Protein AF-A0A7J6AGC1-F1 (afdb_monomer_lite)

Organism: Ameiurus melas (NCBI:txid219545)

Radius of gyration: 24.46 Å; chains: 1; bounding box: 54×28×75 Å

Foldseek 3Di:
DDDPVLVVCLVPPQQPQLVVVCVVPFDLADPVLCVLCVVVVVCVVVCNPDDPVVVVVVVVLVVLLLCLLPVLLCVLCVPPPQDPLLSVVLSSLLVSLLSLVLSVLVRNDDDPVSVCSSVVSNVVSVVVLVCCLPPCCPPDPPDRSHCSVVVLVVDPVSVVSSVVSSCVSCVVVNVVVVCCCPPPNDPSNVNSVLRPDDPVSNVVVSVVVVVVVVVCVVPVVVVVVVVVVVVVVVVVVVD

Sequence (239 aa):
MIDYWFMIFFNLLFTSTPPIMFGIMDREVSAHMLLHLPELYKRGQHTGGYCRTTFWIAILDAFYQSLVCFFVPYWTYKGSDVGIFSLGTPMNTVSLFTIILHLAIEIKSWTVVHWVIMVGSISMFFVVTLAFSALCISCNPPSDPYWIMQQQMKDPVFYLVCILTTVVALLPRFTLHALRGTLVPCDHLKARQIDQLPPERREMWLREWRSLKDLCSSYPSLSSSTRKRSTAAAVHNAA

InterPro domains:
  IPR023298 P-type ATPase, transmembrane domain superfamily [SSF81665] (3-174)
  IPR032630 P-type ATPase, C-terminal [PF16212] (1-185)

pLDDT: mean 79.68, std 14.2, range [34.97, 94.31]

Structure (mmCIF, N/CA/C/O backbone):
data_AF-A0A7J6AGC1-F1
#
_entry.id   AF-A0A7J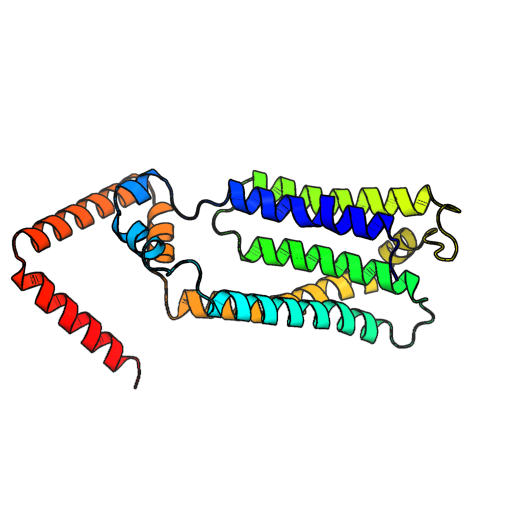6AGC1-F1
#
loop_
_atom_site.group_PDB
_atom_site.id
_atom_site.type_symbol
_atom_site.label_atom_id
_atom_site.label_alt_id
_atom_site.label_comp_id
_atom_site.label_asym_id
_atom_site.label_entity_id
_atom_site.label_seq_id
_atom_site.pdbx_PDB_ins_code
_atom_site.Cartn_x
_atom_site.Cartn_y
_atom_site.Cartn_z
_atom_site.occupancy
_atom_site.B_iso_or_equiv
_atom_site.auth_seq_id
_atom_site.auth_comp_id
_atom_site.auth_asym_id
_atom_site.auth_atom_id
_atom_site.pdbx_PDB_model_num
ATOM 1 N N . MET A 1 1 ? 15.953 8.519 -13.965 1.00 63.12 1 MET A N 1
ATOM 2 C CA . MET A 1 1 ? 15.404 7.163 -14.200 1.00 63.12 1 MET A CA 1
ATOM 3 C C . MET A 1 1 ? 13.985 7.206 -14.740 1.00 63.12 1 MET A C 1
ATOM 5 O O . MET A 1 1 ? 13.658 6.356 -15.550 1.00 63.12 1 MET A O 1
ATOM 9 N N . ILE A 1 2 ? 13.144 8.141 -14.284 1.00 67.56 2 ILE A N 1
ATOM 10 C CA . ILE A 1 2 ? 11.706 8.170 -14.577 1.00 67.56 2 ILE A CA 1
ATOM 11 C C . ILE A 1 2 ? 11.343 9.562 -15.098 1.00 67.56 2 ILE A C 1
ATOM 13 O O . ILE A 1 2 ? 11.918 10.548 -14.637 1.00 67.56 2 ILE A O 1
ATOM 17 N N . ASP A 1 3 ? 10.418 9.620 -16.052 1.00 75.44 3 ASP A N 1
ATOM 18 C CA . ASP A 1 3 ? 9.900 10.857 -16.639 1.00 75.44 3 ASP A CA 1
ATOM 19 C C . ASP A 1 3 ? 9.120 11.703 -15.610 1.00 75.44 3 ASP A C 1
ATOM 21 O O . ASP A 1 3 ? 8.428 11.163 -14.743 1.00 75.44 3 ASP A O 1
ATOM 25 N N . TYR A 1 4 ? 9.213 13.032 -15.695 1.00 78.81 4 TYR A N 1
ATOM 26 C CA . TYR A 1 4 ? 8.563 13.930 -14.737 1.00 78.81 4 TYR A CA 1
ATOM 27 C C . TYR A 1 4 ? 7.031 13.884 -14.830 1.00 78.81 4 TYR A C 1
ATOM 29 O O . TYR A 1 4 ? 6.370 13.896 -13.792 1.00 78.81 4 TYR A O 1
ATOM 37 N N . TRP A 1 5 ? 6.451 13.748 -16.030 1.00 80.12 5 TRP A N 1
ATOM 38 C CA . TRP A 1 5 ? 5.005 13.553 -16.185 1.00 80.12 5 TRP A CA 1
ATOM 39 C C . TRP A 1 5 ? 4.567 12.258 -15.522 1.00 80.12 5 TRP A C 1
ATOM 41 O O . TRP A 1 5 ? 3.565 12.221 -14.807 1.00 80.12 5 TRP A O 1
ATOM 51 N N . PHE A 1 6 ? 5.359 11.202 -15.704 1.00 79.00 6 PHE A N 1
ATOM 52 C CA . PHE A 1 6 ? 5.086 9.920 -15.079 1.00 79.00 6 PHE A CA 1
ATOM 53 C C . PHE A 1 6 ? 5.139 10.008 -13.555 1.00 79.00 6 PHE A C 1
ATOM 55 O O . PHE A 1 6 ? 4.266 9.466 -12.884 1.00 79.00 6 PHE A O 1
ATOM 62 N N . MET A 1 7 ? 6.102 10.746 -12.996 1.00 84.62 7 MET A N 1
ATOM 63 C CA . MET A 1 7 ? 6.188 10.971 -11.553 1.00 84.62 7 MET A CA 1
ATOM 64 C C . MET A 1 7 ? 4.966 11.736 -11.011 1.00 84.62 7 MET A C 1
ATOM 66 O O . MET A 1 7 ? 4.459 11.416 -9.933 1.00 84.62 7 MET A O 1
ATOM 70 N N . ILE A 1 8 ? 4.465 12.722 -11.759 1.00 87.31 8 ILE A N 1
ATOM 71 C CA . ILE A 1 8 ? 3.254 13.474 -11.406 1.00 87.31 8 ILE A CA 1
ATOM 72 C C . ILE A 1 8 ? 2.041 12.534 -11.377 1.00 87.31 8 ILE A C 1
ATOM 74 O O . ILE A 1 8 ? 1.353 12.461 -10.358 1.00 87.31 8 ILE A O 1
ATOM 78 N N . PHE A 1 9 ? 1.810 11.756 -12.441 1.00 86.00 9 PHE A N 1
ATOM 79 C CA . PHE A 1 9 ? 0.703 10.792 -12.491 1.00 86.00 9 PHE A CA 1
ATOM 80 C C . PHE A 1 9 ? 0.821 9.695 -11.428 1.00 86.00 9 PHE A C 1
ATOM 82 O O . PHE A 1 9 ? -0.184 9.306 -10.831 1.00 86.00 9 PHE A O 1
ATOM 89 N N . PHE A 1 10 ? 2.043 9.245 -11.143 1.00 86.56 10 PHE A N 1
ATOM 90 C CA . PHE A 1 10 ? 2.318 8.239 -10.124 1.00 86.56 10 PHE A CA 1
ATOM 91 C C . PHE A 1 10 ? 1.864 8.682 -8.735 1.00 86.56 10 PHE A C 1
ATOM 93 O O . PHE A 1 10 ? 1.169 7.936 -8.043 1.00 86.56 10 PHE A O 1
ATOM 100 N N . ASN A 1 11 ? 2.200 9.910 -8.345 1.00 90.06 11 ASN A N 1
ATOM 101 C CA . ASN A 1 11 ? 1.815 10.443 -7.042 1.00 90.06 11 ASN A CA 1
ATOM 102 C C . ASN A 1 11 ? 0.335 10.841 -6.990 1.00 90.06 11 ASN A C 1
ATOM 104 O O . ASN A 1 11 ? -0.343 10.547 -6.012 1.00 90.06 11 ASN A O 1
ATOM 108 N N . LEU A 1 12 ? -0.187 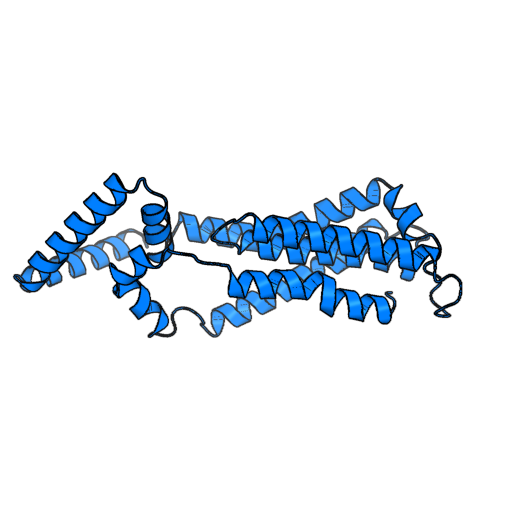11.486 -8.037 1.00 87.19 12 LEU A N 1
ATOM 109 C CA . LEU A 1 12 ? -1.547 12.030 -8.016 1.00 87.19 12 LEU A CA 1
ATOM 110 C C . LEU A 1 12 ? -2.623 10.986 -8.283 1.00 87.19 12 LEU A C 1
ATOM 112 O O . LEU A 1 12 ? -3.610 10.951 -7.561 1.00 87.19 12 LEU A O 1
ATOM 116 N N . LEU A 1 13 ? -2.473 10.147 -9.304 1.00 84.12 13 LEU A N 1
ATOM 117 C CA . LEU A 1 13 ? -3.553 9.257 -9.733 1.00 84.12 13 LEU A CA 1
ATOM 118 C C . LEU A 1 13 ? -3.388 7.858 -9.148 1.00 84.12 13 LEU A C 1
ATOM 120 O O . LEU A 1 13 ? -4.314 7.330 -8.530 1.00 84.12 13 LEU A O 1
ATOM 124 N N . PHE A 1 14 ? -2.204 7.266 -9.312 1.00 85.88 14 PHE A N 1
ATOM 125 C CA . PHE A 1 14 ? -2.017 5.844 -9.018 1.00 85.88 14 PHE A CA 1
ATOM 126 C C . PHE A 1 14 ? -1.897 5.586 -7.513 1.00 85.88 14 PHE A C 1
ATOM 128 O O . PHE A 1 14 ? -2.537 4.675 -6.987 1.00 85.88 14 PHE A O 1
ATOM 135 N N . THR A 1 15 ? -1.136 6.409 -6.790 1.00 88.44 15 THR A N 1
ATOM 136 C CA . THR A 1 15 ? -0.858 6.154 -5.367 1.00 88.44 15 THR A CA 1
ATOM 137 C C . THR A 1 15 ? -1.730 6.937 -4.389 1.00 88.44 15 THR A C 1
ATOM 139 O O . THR A 1 15 ? -1.924 6.442 -3.285 1.00 88.44 15 THR A O 1
ATOM 142 N N . SER A 1 16 ? -2.307 8.095 -4.748 1.00 90.88 16 SER A N 1
ATOM 143 C CA . SER A 1 16 ? -3.141 8.873 -3.805 1.00 90.88 16 SER A CA 1
ATOM 144 C C . SER A 1 16 ? -4.594 8.391 -3.702 1.00 90.88 16 SER A C 1
ATOM 146 O O . SER A 1 16 ? -5.188 8.439 -2.622 1.00 90.88 16 SER A O 1
ATOM 148 N N . THR A 1 17 ? -5.163 7.882 -4.801 1.00 89.25 17 THR A N 1
ATOM 149 C CA . THR A 1 17 ? -6.572 7.459 -4.849 1.00 89.25 17 THR A CA 1
ATOM 150 C C . THR A 1 17 ? -6.884 6.349 -3.834 1.00 89.25 17 THR A C 1
ATOM 152 O O . THR A 1 17 ? -7.873 6.484 -3.105 1.00 89.25 17 THR A O 1
ATOM 155 N N . PRO A 1 18 ? -6.069 5.275 -3.711 1.00 89.00 18 PRO A N 1
ATOM 156 C CA . PRO A 1 18 ? -6.360 4.205 -2.759 1.00 89.00 18 PRO A CA 1
ATOM 157 C C . PRO A 1 18 ? -6.330 4.660 -1.282 1.00 89.00 18 PRO A C 1
ATOM 159 O O . PRO A 1 18 ? -7.309 4.387 -0.586 1.00 89.00 18 PRO A O 1
ATOM 162 N N . PRO A 1 19 ? -5.314 5.401 -0.786 1.00 90.62 19 PRO A N 1
ATOM 163 C CA . PRO A 1 19 ? -5.303 5.930 0.580 1.00 90.62 19 PRO A CA 1
ATOM 164 C C . PRO A 1 19 ? -6.451 6.892 0.902 1.00 90.62 19 PRO A C 1
ATOM 166 O O . PRO A 1 19 ? -6.996 6.830 2.002 1.00 90.62 19 PRO A O 1
ATOM 169 N N . ILE A 1 20 ? -6.843 7.764 -0.037 1.00 91.38 20 ILE A N 1
ATOM 170 C CA . ILE A 1 20 ? -7.968 8.693 0.173 1.00 91.38 20 ILE A CA 1
ATOM 171 C C . ILE A 1 20 ? -9.255 7.905 0.404 1.00 91.38 20 ILE A C 1
ATOM 173 O O . ILE A 1 20 ? -9.982 8.143 1.368 1.00 91.38 20 ILE A O 1
ATOM 177 N N . MET A 1 21 ? -9.525 6.933 -0.465 1.00 89.50 21 MET A N 1
ATOM 178 C CA . MET A 1 21 ? -10.734 6.127 -0.362 1.00 89.50 21 MET A CA 1
ATOM 179 C C . MET A 1 21 ? -10.721 5.204 0.850 1.00 89.50 21 MET A C 1
ATOM 181 O O . MET A 1 21 ? -11.756 5.046 1.495 1.00 89.50 21 MET A O 1
ATOM 185 N N . PHE A 1 22 ? -9.556 4.660 1.199 1.00 89.69 22 PHE A N 1
ATOM 186 C CA . PHE A 1 22 ? -9.351 3.945 2.453 1.00 89.69 22 PHE A CA 1
ATOM 187 C C . PHE A 1 22 ? -9.716 4.823 3.658 1.00 89.69 22 PHE A C 1
ATOM 189 O O . PHE A 1 22 ? -10.512 4.411 4.493 1.00 89.69 22 PHE A O 1
ATOM 196 N N . GLY A 1 23 ? -9.244 6.072 3.703 1.00 88.19 23 GLY A N 1
ATOM 197 C CA . GLY A 1 23 ? -9.570 7.002 4.788 1.00 88.19 23 GLY A CA 1
ATOM 198 C C . GLY A 1 23 ? -11.062 7.344 4.908 1.00 88.19 23 GLY A C 1
ATOM 199 O O . GLY A 1 23 ? -11.533 7.635 6.004 1.00 88.19 23 GLY A O 1
ATOM 200 N N . ILE A 1 24 ? -11.818 7.300 3.806 1.00 89.62 24 ILE A N 1
ATOM 201 C CA . ILE A 1 24 ? -13.262 7.592 3.798 1.00 89.62 24 ILE A CA 1
ATOM 202 C C . ILE A 1 24 ? -14.094 6.350 4.151 1.00 89.62 24 ILE A C 1
ATOM 204 O O . ILE A 1 24 ? -15.127 6.456 4.818 1.00 89.62 24 ILE A O 1
ATOM 208 N N . MET A 1 25 ? -13.689 5.182 3.650 1.00 86.12 25 MET A N 1
ATOM 209 C CA . MET A 1 25 ? -14.523 3.979 3.632 1.00 86.12 25 MET A CA 1
ATOM 210 C C . MET A 1 25 ? -14.121 2.930 4.674 1.00 86.12 25 MET A C 1
ATOM 212 O O . MET A 1 25 ? -14.937 2.054 4.972 1.00 86.12 25 MET A O 1
ATOM 216 N N . ASP A 1 26 ? -12.914 2.990 5.240 1.00 85.44 26 ASP A N 1
ATOM 217 C CA . ASP A 1 26 ? -12.492 2.008 6.236 1.00 85.44 26 ASP A CA 1
ATOM 218 C C . ASP A 1 26 ? -13.249 2.217 7.551 1.00 85.44 26 ASP A C 1
ATOM 220 O O . ASP A 1 26 ? -13.184 3.257 8.210 1.00 85.44 26 ASP A O 1
ATOM 224 N N . ARG A 1 27 ? -14.032 1.202 7.916 1.00 81.50 27 ARG A N 1
ATOM 225 C CA . ARG A 1 27 ? -14.815 1.161 9.150 1.00 81.50 27 ARG A CA 1
ATOM 226 C C . ARG A 1 27 ? -14.460 -0.110 9.889 1.00 81.50 27 ARG A C 1
ATOM 228 O O . ARG A 1 27 ? -14.840 -1.201 9.473 1.00 81.50 27 ARG A O 1
ATOM 235 N N . GLU A 1 28 ? -13.748 0.038 10.998 1.00 76.31 28 GLU A N 1
ATOM 236 C CA . GLU A 1 28 ? -13.285 -1.105 11.792 1.00 76.31 28 GLU A CA 1
ATOM 237 C C . GLU A 1 28 ? -14.422 -1.815 12.533 1.00 76.31 28 GLU A C 1
ATOM 239 O O . GLU A 1 28 ? -14.361 -3.026 12.739 1.00 76.31 28 GLU A O 1
ATOM 244 N N . VAL A 1 29 ? -15.436 -1.049 12.950 1.00 80.94 29 VAL A N 1
ATOM 245 C CA . VAL A 1 29 ? -16.566 -1.487 13.777 1.00 80.94 29 VAL A CA 1
ATOM 246 C C . VAL A 1 29 ? -17.837 -0.775 13.306 1.00 80.94 29 VAL A C 1
ATOM 248 O O . VAL A 1 29 ? -17.809 0.418 12.991 1.00 80.94 29 VAL A O 1
ATOM 251 N N . SER A 1 30 ? -18.966 -1.486 13.261 1.00 83.62 30 SER A N 1
ATOM 252 C CA . SER A 1 30 ? -20.258 -0.906 12.897 1.00 83.62 30 SER A CA 1
ATOM 253 C C . SER A 1 30 ? -20.701 0.197 13.869 1.00 83.62 30 SER A C 1
ATOM 255 O O . SER A 1 30 ? -20.469 0.140 15.081 1.00 83.62 30 SER A O 1
ATOM 257 N N . ALA A 1 31 ? -21.417 1.199 13.347 1.00 84.94 31 ALA A N 1
ATOM 258 C CA . ALA A 1 31 ? -21.970 2.286 14.161 1.00 84.94 31 ALA A CA 1
ATOM 259 C C . ALA A 1 31 ? -22.885 1.762 15.286 1.00 84.94 31 ALA A C 1
ATOM 261 O O . ALA A 1 31 ? -22.869 2.284 16.398 1.00 84.94 31 ALA A O 1
ATOM 262 N N . HIS A 1 32 ? -23.626 0.682 15.018 1.00 84.38 32 HIS A N 1
ATOM 263 C CA . HIS A 1 32 ? -24.481 0.024 16.002 1.00 84.38 32 HIS A CA 1
ATOM 264 C C . HIS A 1 32 ? -23.691 -0.450 17.232 1.00 84.38 32 HIS A C 1
ATOM 266 O O . HIS A 1 32 ? -24.124 -0.247 18.367 1.00 84.38 32 HIS A O 1
ATOM 272 N N . MET A 1 33 ? -22.521 -1.055 17.022 1.00 82.38 33 MET A N 1
ATOM 273 C CA . MET A 1 33 ? -21.679 -1.525 18.117 1.00 82.38 33 MET A CA 1
ATOM 274 C C . MET A 1 33 ? -20.991 -0.377 18.858 1.00 82.38 33 MET A C 1
ATOM 276 O O . MET A 1 33 ? -20.942 -0.396 20.087 1.00 82.38 33 MET A O 1
ATOM 280 N N . LEU A 1 34 ? -20.519 0.646 18.142 1.00 84.69 34 LEU A N 1
ATOM 281 C CA . LEU A 1 34 ? -19.891 1.820 18.758 1.00 84.69 34 LEU A CA 1
ATOM 282 C C . LEU A 1 34 ? -20.842 2.563 19.711 1.00 84.69 34 LEU A C 1
ATOM 284 O O . LEU A 1 34 ? -20.405 3.031 20.760 1.00 84.69 34 LEU A O 1
ATOM 288 N N . LEU A 1 35 ? -22.141 2.613 19.395 1.00 86.50 35 LEU A N 1
ATOM 289 C CA . LEU A 1 35 ? -23.159 3.196 20.278 1.00 86.50 35 LEU A CA 1
ATOM 290 C C . LEU A 1 35 ? -23.380 2.378 21.561 1.00 86.50 35 LEU A C 1
ATOM 292 O O . LEU A 1 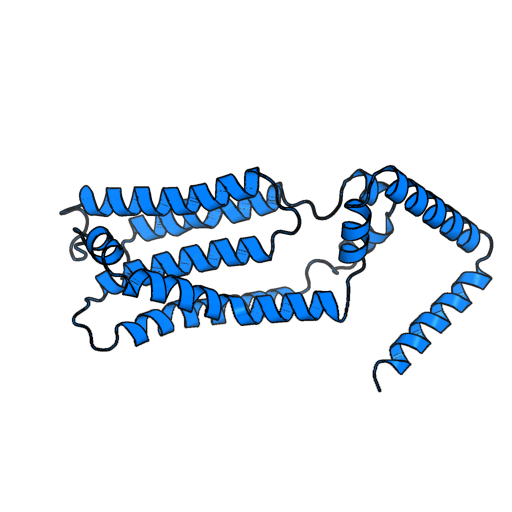35 ? -23.654 2.950 22.614 1.00 86.50 35 LEU A O 1
ATOM 296 N N . HIS A 1 36 ? -23.242 1.051 21.496 1.00 83.94 36 HIS A N 1
ATOM 297 C CA . HIS A 1 36 ? -23.425 0.174 22.656 1.00 83.94 36 HIS A CA 1
ATOM 298 C C . HIS A 1 36 ? -22.172 0.053 23.536 1.00 83.94 36 HIS A C 1
ATOM 300 O O . HIS A 1 36 ? -22.294 -0.213 24.734 1.00 83.94 36 HIS A O 1
ATOM 306 N N . LEU A 1 37 ? -20.974 0.261 22.977 1.00 83.56 37 LEU A N 1
ATOM 307 C CA . LEU A 1 37 ? -19.708 0.235 23.713 1.00 83.56 37 LEU A CA 1
ATOM 308 C C . LEU A 1 37 ? -18.994 1.595 23.678 1.00 83.56 37 LEU A C 1
ATOM 310 O O . LEU A 1 37 ? -17.964 1.738 23.013 1.00 83.56 37 LEU A O 1
ATOM 314 N N . PRO A 1 38 ? -19.447 2.580 24.478 1.00 83.31 38 PRO A N 1
ATOM 315 C CA . PRO A 1 38 ? -18.805 3.896 24.546 1.00 83.31 38 PRO A CA 1
ATOM 316 C C . PRO A 1 38 ? -17.362 3.840 25.082 1.00 83.31 38 PRO A C 1
ATOM 318 O O . PRO A 1 38 ? -16.597 4.791 24.941 1.00 83.31 38 PRO A O 1
ATOM 321 N N . GLU A 1 39 ? -16.953 2.726 25.692 1.00 80.25 39 GLU A N 1
ATOM 322 C CA . GLU A 1 39 ? -15.580 2.507 26.161 1.00 80.25 39 GLU A CA 1
ATOM 323 C C . GLU A 1 39 ? -14.567 2.444 25.014 1.00 80.25 39 GLU A C 1
ATOM 325 O O . GLU A 1 39 ? -13.441 2.913 25.187 1.00 80.25 39 GLU A O 1
ATOM 330 N N . LEU A 1 40 ? -14.972 1.983 23.823 1.00 81.00 40 LEU A N 1
ATOM 331 C CA . LEU A 1 40 ? -14.115 2.012 22.634 1.00 81.00 40 LEU A CA 1
ATOM 332 C C . LEU A 1 40 ? -13.731 3.448 22.247 1.00 81.00 40 LEU A C 1
ATOM 334 O O . LEU A 1 40 ? -12.627 3.674 21.754 1.00 81.00 40 LEU A O 1
ATOM 338 N N . TYR A 1 41 ? -14.605 4.421 22.523 1.00 80.81 41 TYR A N 1
ATOM 339 C CA . TYR A 1 41 ? -14.365 5.831 22.222 1.00 80.81 41 TYR A CA 1
ATOM 340 C C . TYR A 1 41 ? -13.333 6.474 23.161 1.00 80.81 41 TYR A C 1
ATOM 342 O O . TYR A 1 41 ? -12.545 7.321 22.735 1.00 80.81 41 TYR A O 1
ATOM 350 N N . LYS A 1 42 ? -13.255 6.027 24.426 1.00 78.81 42 LYS A N 1
ATOM 351 C CA . LYS A 1 42 ? -12.294 6.563 25.414 1.00 78.81 42 LYS A CA 1
ATOM 352 C C . LYS A 1 42 ? -10.841 6.417 24.956 1.00 78.81 42 LYS A C 1
ATOM 354 O O . LYS A 1 42 ? -10.013 7.277 25.245 1.00 78.81 42 LYS A O 1
ATOM 359 N N . ARG A 1 43 ? -10.526 5.362 24.198 1.00 72.62 43 ARG A N 1
ATOM 360 C CA . ARG A 1 43 ? -9.186 5.149 23.628 1.00 72.62 43 ARG A CA 1
ATOM 361 C C . ARG A 1 43 ? -8.801 6.228 22.608 1.00 72.62 43 ARG A C 1
ATOM 363 O O . ARG A 1 43 ? -7.630 6.595 22.538 1.00 72.62 43 ARG A O 1
ATOM 370 N N . GLY A 1 44 ? -9.772 6.750 21.857 1.00 74.62 44 GLY A N 1
ATOM 371 C CA . GLY A 1 44 ? -9.570 7.875 20.941 1.00 74.62 44 GLY A CA 1
ATOM 372 C C . GLY A 1 44 ? -9.336 9.197 21.677 1.00 74.62 44 GLY A C 1
ATOM 373 O O . GLY A 1 44 ? -8.476 9.973 21.274 1.00 74.62 44 GLY A O 1
ATOM 374 N N . GLN A 1 45 ? -10.036 9.419 22.796 1.00 76.94 45 GLN A N 1
ATOM 375 C CA . GLN A 1 45 ? -9.872 10.619 23.630 1.00 76.94 45 GLN A CA 1
ATOM 376 C C . GLN A 1 45 ? -8.499 10.683 24.320 1.00 76.94 45 GLN A C 1
ATOM 378 O O . GLN A 1 45 ? -7.900 11.750 24.413 1.00 76.94 45 GLN A O 1
ATOM 383 N N . HIS A 1 46 ? -7.980 9.544 24.783 1.00 67.50 46 HIS A N 1
ATOM 384 C CA . HIS A 1 46 ? -6.693 9.453 25.476 1.00 67.50 46 HIS A CA 1
ATOM 385 C C . HIS A 1 46 ? -5.537 9.093 24.528 1.00 67.50 46 HIS A C 1
ATOM 387 O O . HIS A 1 46 ? -4.894 8.070 24.731 1.00 67.50 46 HIS A O 1
ATOM 393 N N . THR A 1 47 ? -5.297 9.884 23.472 1.00 60.94 47 THR A N 1
ATOM 394 C CA . THR A 1 47 ? -4.118 9.819 22.559 1.00 60.94 47 THR A CA 1
ATOM 395 C C . THR A 1 47 ? -3.753 8.424 22.002 1.00 60.94 47 THR A C 1
ATOM 397 O O . THR A 1 47 ? -2.690 8.233 21.412 1.00 60.94 47 THR A O 1
ATOM 400 N N . GLY A 1 48 ? -4.624 7.425 22.161 1.00 59.56 48 GLY A N 1
ATOM 401 C CA . GLY A 1 48 ? -4.299 6.014 21.962 1.00 59.56 48 GLY A CA 1
ATOM 402 C C . GLY A 1 48 ? -4.365 5.572 20.505 1.00 59.56 48 GLY A C 1
ATOM 403 O O . GLY A 1 48 ? -3.972 4.447 20.199 1.00 59.56 48 GLY A O 1
ATOM 404 N N . GLY A 1 49 ? -4.874 6.436 19.621 1.00 60.69 49 GLY A N 1
ATOM 405 C CA . GLY A 1 49 ? -4.901 6.218 18.174 1.00 60.69 49 GLY A CA 1
ATOM 406 C C . GLY A 1 49 ? -3.609 6.649 17.476 1.00 60.69 49 GLY A C 1
ATOM 407 O O . GLY A 1 49 ? -3.108 5.925 16.621 1.00 60.69 49 GLY A O 1
ATOM 408 N N . TYR A 1 50 ? -3.027 7.787 17.869 1.00 67.81 50 TYR A N 1
ATOM 409 C CA . TYR A 1 50 ? -1.830 8.342 17.235 1.00 67.81 50 TYR A CA 1
ATOM 410 C C . TYR A 1 50 ? -0.796 8.751 18.283 1.00 67.81 50 TYR A C 1
ATOM 412 O O . TYR A 1 50 ? -0.878 9.809 18.905 1.00 67.81 50 TYR A O 1
ATOM 420 N N . CYS A 1 51 ? 0.201 7.891 18.473 1.00 79.44 51 CYS A N 1
ATOM 421 C CA . CYS A 1 51 ? 1.376 8.186 19.280 1.00 79.44 51 CYS A CA 1
ATOM 422 C C . CYS A 1 51 ? 2.532 8.621 18.372 1.00 79.44 51 CYS A C 1
ATOM 424 O O . CYS A 1 51 ? 2.703 8.089 17.274 1.00 79.44 51 CYS A O 1
ATOM 426 N N . ARG A 1 52 ? 3.393 9.528 18.860 1.00 82.31 52 ARG A N 1
ATOM 427 C CA . ARG A 1 52 ? 4.628 9.925 18.149 1.00 82.31 52 ARG A CA 1
ATOM 428 C C . ARG A 1 52 ? 5.507 8.718 17.799 1.00 82.31 52 ARG A C 1
ATOM 430 O O . ARG A 1 52 ? 6.170 8.716 16.772 1.00 82.31 52 ARG A O 1
ATOM 437 N N . THR A 1 53 ? 5.487 7.680 18.632 1.00 84.94 53 THR A N 1
ATOM 438 C CA . THR A 1 53 ? 6.191 6.415 18.390 1.00 84.94 53 THR A CA 1
ATOM 439 C C . THR A 1 53 ? 5.662 5.681 17.158 1.00 84.94 53 THR A C 1
ATOM 441 O O . THR A 1 53 ? 6.460 5.224 16.348 1.00 84.94 53 THR A O 1
ATOM 444 N N . THR A 1 54 ? 4.340 5.617 16.965 1.00 84.50 54 THR A N 1
ATOM 445 C CA . THR A 1 54 ? 3.719 4.998 15.781 1.00 84.50 54 THR A CA 1
ATOM 446 C C . THR A 1 54 ? 4.134 5.714 14.498 1.00 84.50 54 THR A C 1
ATOM 448 O O . THR A 1 54 ? 4.433 5.052 13.509 1.00 84.50 54 THR A O 1
ATOM 451 N N . PHE A 1 55 ? 4.224 7.047 14.532 1.00 88.19 55 PHE A N 1
ATOM 452 C CA . PHE A 1 55 ? 4.723 7.837 13.406 1.00 88.19 55 PHE A CA 1
ATOM 453 C C . PHE A 1 55 ? 6.164 7.462 13.039 1.00 88.19 55 PHE A C 1
ATOM 455 O O . PHE A 1 55 ? 6.431 7.112 11.895 1.00 88.19 55 PHE A O 1
ATOM 462 N N . TRP A 1 56 ? 7.086 7.458 14.007 1.00 91.25 56 TRP A N 1
ATOM 463 C CA . TRP A 1 56 ? 8.486 7.109 13.737 1.00 91.25 56 TRP A CA 1
ATOM 464 C C . TRP A 1 56 ? 8.668 5.666 13.257 1.00 91.25 56 TRP A C 1
ATOM 466 O O . TRP A 1 56 ? 9.485 5.422 12.373 1.00 91.25 56 TRP A O 1
ATOM 476 N N . ILE A 1 57 ? 7.883 4.720 13.783 1.00 89.94 57 ILE A N 1
ATOM 477 C CA . ILE A 1 57 ? 7.878 3.333 13.295 1.00 89.94 57 ILE A CA 1
ATOM 478 C C . ILE A 1 57 ? 7.427 3.282 11.830 1.00 89.94 57 ILE A C 1
ATOM 480 O O . ILE A 1 57 ? 8.058 2.596 11.032 1.00 89.94 57 ILE A O 1
ATOM 484 N N . ALA A 1 58 ? 6.382 4.027 11.460 1.00 89.94 58 ALA A N 1
ATOM 485 C CA . ALA A 1 58 ? 5.917 4.095 10.076 1.00 89.94 58 ALA A CA 1
ATOM 486 C C . ALA A 1 58 ? 6.960 4.732 9.140 1.00 89.94 58 ALA A C 1
ATOM 488 O O . ALA A 1 58 ? 7.143 4.256 8.024 1.00 89.94 58 ALA A O 1
ATOM 489 N N . ILE A 1 59 ? 7.685 5.760 9.596 1.00 92.88 59 ILE A N 1
ATOM 490 C CA . ILE A 1 59 ? 8.780 6.372 8.825 1.00 92.88 59 ILE A CA 1
ATOM 491 C C . ILE A 1 59 ? 9.934 5.386 8.614 1.00 92.88 59 ILE A C 1
ATOM 493 O O . ILE A 1 59 ? 10.444 5.278 7.501 1.00 92.88 59 ILE A O 1
ATOM 497 N N . LEU A 1 60 ? 10.334 4.641 9.648 1.00 93.25 60 LEU A N 1
ATOM 498 C CA . LEU A 1 60 ? 11.371 3.611 9.524 1.00 93.25 60 LEU A CA 1
ATOM 499 C C . LEU A 1 60 ? 10.948 2.475 8.583 1.00 93.25 60 LEU A C 1
ATOM 501 O O . LEU A 1 60 ? 11.764 2.006 7.792 1.00 93.25 60 LEU A O 1
ATOM 505 N N . ASP A 1 61 ? 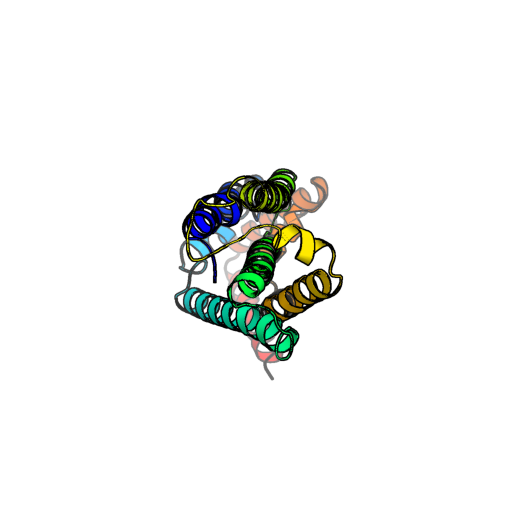9.682 2.063 8.635 1.00 92.00 61 ASP A N 1
ATOM 506 C CA . ASP A 1 61 ? 9.117 1.057 7.731 1.00 92.00 61 ASP A CA 1
ATOM 507 C C . ASP A 1 61 ? 9.105 1.545 6.273 1.00 92.00 61 ASP A C 1
ATOM 509 O O . ASP A 1 61 ? 9.555 0.832 5.377 1.00 92.00 61 ASP A O 1
ATOM 513 N N . ALA A 1 62 ? 8.689 2.793 6.031 1.00 92.81 62 ALA A N 1
ATOM 514 C CA . ALA A 1 62 ? 8.737 3.404 4.704 1.00 92.81 62 ALA A CA 1
ATOM 515 C C . ALA A 1 62 ? 10.179 3.531 4.182 1.00 92.81 62 ALA A C 1
ATOM 517 O O . ALA A 1 62 ? 10.453 3.249 3.014 1.00 92.81 62 ALA A O 1
ATOM 518 N N . PHE A 1 63 ? 11.124 3.899 5.053 1.00 94.31 63 PHE A N 1
ATOM 519 C CA . PHE A 1 63 ? 12.543 3.948 4.709 1.00 94.31 63 PHE A CA 1
ATOM 520 C C . PHE A 1 63 ? 13.073 2.562 4.320 1.00 94.31 63 PHE A C 1
ATOM 522 O O . PHE A 1 63 ? 13.691 2.419 3.264 1.00 94.31 63 PHE A O 1
ATOM 529 N N . TYR A 1 64 ? 12.761 1.524 5.098 1.00 93.94 64 TYR A N 1
ATOM 530 C CA . TYR A 1 64 ? 13.104 0.143 4.761 1.00 93.94 64 TYR A CA 1
ATOM 531 C C . TYR A 1 64 ? 12.511 -0.292 3.411 1.00 93.94 64 TYR A C 1
ATOM 533 O O . TYR A 1 64 ? 13.239 -0.795 2.554 1.00 93.94 64 TYR A O 1
ATOM 541 N N . GLN A 1 65 ? 11.218 -0.045 3.182 1.00 94.00 65 GLN A N 1
ATOM 542 C CA . GLN A 1 65 ? 10.548 -0.377 1.920 1.00 94.00 65 GLN A CA 1
ATOM 543 C C . GLN A 1 65 ? 11.208 0.322 0.729 1.00 94.00 65 GLN A C 1
ATOM 545 O O . GLN A 1 65 ? 11.419 -0.311 -0.305 1.00 94.00 65 GLN A O 1
ATOM 550 N N . SER A 1 66 ? 11.596 1.593 0.882 1.00 93.31 66 SER A N 1
ATOM 551 C CA . SER A 1 66 ? 12.298 2.343 -0.165 1.00 93.31 66 SER A CA 1
ATOM 552 C C . SER A 1 66 ? 13.667 1.741 -0.505 1.00 93.31 66 SER A C 1
ATOM 554 O O . SER A 1 66 ? 14.001 1.608 -1.683 1.00 93.31 66 SER A O 1
ATOM 556 N N . LEU A 1 67 ? 14.425 1.291 0.505 1.00 93.31 67 LEU A N 1
ATOM 557 C CA . LEU A 1 67 ? 15.706 0.610 0.302 1.00 93.31 67 LEU A CA 1
ATOM 558 C C . LEU A 1 67 ? 15.506 -0.709 -0.444 1.00 93.31 67 LEU A C 1
ATOM 560 O O . LEU A 1 67 ? 16.215 -0.976 -1.410 1.00 93.31 67 LEU A O 1
ATOM 564 N N . VAL A 1 68 ? 14.522 -1.516 -0.044 1.00 93.62 68 VAL A N 1
ATOM 565 C CA . VAL A 1 68 ? 14.228 -2.801 -0.694 1.00 93.62 68 VAL A CA 1
ATOM 566 C C . VAL A 1 68 ? 13.787 -2.602 -2.148 1.00 93.62 68 VAL A C 1
ATOM 568 O O . VAL A 1 68 ? 14.325 -3.260 -3.040 1.00 93.62 68 VAL A O 1
ATOM 571 N N . CYS A 1 69 ? 12.884 -1.649 -2.406 1.00 91.75 69 CYS A N 1
ATOM 572 C CA . CYS A 1 69 ? 12.421 -1.313 -3.757 1.00 91.75 69 CYS A CA 1
ATOM 573 C C . CYS A 1 69 ? 13.551 -0.813 -4.671 1.00 91.75 69 CYS A C 1
ATOM 575 O O . CYS A 1 69 ? 13.447 -0.941 -5.889 1.00 91.75 69 CYS A O 1
ATOM 577 N N . PHE A 1 70 ? 14.631 -0.267 -4.103 1.00 89.44 70 PHE A N 1
ATOM 578 C CA . PHE A 1 70 ? 15.807 0.163 -4.855 1.00 89.44 70 PHE A CA 1
ATOM 579 C C . PHE A 1 70 ? 16.831 -0.964 -5.053 1.00 89.44 70 PHE A C 1
ATOM 581 O O . PHE A 1 70 ? 17.236 -1.252 -6.180 1.00 89.44 70 PHE A O 1
ATOM 588 N N . PHE A 1 71 ? 17.254 -1.616 -3.968 1.00 89.88 71 PHE A N 1
ATOM 589 C CA . PHE A 1 71 ? 18.372 -2.559 -3.985 1.00 89.88 71 PHE A CA 1
ATOM 590 C C . PHE A 1 71 ? 18.038 -3.895 -4.652 1.00 89.88 71 PHE A C 1
ATOM 592 O O . PHE A 1 71 ? 18.911 -4.460 -5.309 1.00 89.88 71 PHE A O 1
ATOM 599 N N . VAL A 1 72 ? 16.806 -4.405 -4.525 1.00 89.75 72 VAL A N 1
ATOM 600 C CA . VAL A 1 72 ? 16.448 -5.711 -5.109 1.00 89.75 72 VAL A CA 1
ATOM 601 C C . VAL A 1 72 ? 16.458 -5.667 -6.644 1.00 89.75 72 VAL A C 1
ATOM 603 O O . VAL A 1 72 ? 17.160 -6.490 -7.245 1.00 89.75 72 VAL A O 1
ATOM 606 N N . PRO A 1 73 ? 15.795 -4.698 -7.315 1.00 86.38 73 PRO A N 1
ATOM 607 C CA . PRO A 1 73 ? 15.936 -4.552 -8.761 1.00 86.38 73 PRO A CA 1
ATOM 608 C C . PRO A 1 73 ? 17.381 -4.241 -9.163 1.00 86.38 73 PRO A C 1
ATOM 610 O O . PRO A 1 73 ? 17.889 -4.841 -10.106 1.00 86.38 73 PRO A O 1
ATOM 613 N N . TYR A 1 74 ? 18.079 -3.374 -8.419 1.00 86.25 74 TYR A N 1
ATOM 614 C CA . TYR A 1 74 ? 19.468 -3.021 -8.722 1.00 86.25 74 TYR A CA 1
ATOM 615 C C . TYR A 1 74 ? 20.397 -4.242 -8.752 1.00 86.25 74 TYR A C 1
ATOM 617 O O . TYR A 1 74 ? 21.153 -4.401 -9.706 1.00 86.25 74 TYR A O 1
ATOM 625 N N . TRP A 1 75 ? 20.329 -5.128 -7.753 1.00 86.06 75 TRP A N 1
ATOM 626 C CA . TRP A 1 75 ? 21.144 -6.346 -7.737 1.00 86.06 75 TRP A CA 1
ATOM 627 C C . TRP A 1 75 ? 20.742 -7.352 -8.807 1.00 86.06 75 TRP A C 1
ATOM 629 O O . TRP A 1 75 ? 21.624 -7.990 -9.373 1.00 86.06 75 TRP A O 1
ATOM 639 N N . THR A 1 76 ? 19.448 -7.480 -9.103 1.00 83.62 76 THR A N 1
ATOM 640 C CA . THR A 1 76 ? 18.974 -8.448 -10.104 1.00 83.62 76 THR A CA 1
ATOM 641 C C . THR A 1 76 ? 19.479 -8.106 -11.505 1.00 83.62 76 THR A C 1
ATOM 643 O O . THR A 1 76 ? 19.848 -8.995 -12.264 1.00 83.62 76 THR A O 1
ATOM 646 N N . TYR A 1 77 ? 19.568 -6.815 -11.827 1.00 78.31 77 TYR A N 1
ATOM 647 C CA . TYR A 1 77 ? 20.076 -6.341 -13.114 1.00 78.31 77 TYR A CA 1
ATOM 648 C C . TYR A 1 77 ? 21.570 -5.970 -13.088 1.00 78.31 77 TYR A C 1
ATOM 650 O O . TYR A 1 77 ? 22.108 -5.494 -14.090 1.00 78.31 77 TYR A O 1
ATOM 658 N N . LYS A 1 78 ? 22.273 -6.199 -11.967 1.00 71.06 78 LYS A N 1
ATOM 659 C CA . LYS A 1 78 ? 23.709 -5.923 -11.824 1.00 71.06 78 LYS A CA 1
ATOM 660 C C . LYS A 1 78 ? 24.514 -6.907 -12.681 1.00 71.06 78 LYS A C 1
ATOM 662 O O . LYS A 1 78 ? 24.838 -8.002 -12.237 1.00 71.06 78 LYS A O 1
ATOM 667 N N . GLY A 1 79 ? 24.842 -6.493 -13.904 1.00 64.00 79 GLY A N 1
ATOM 668 C CA . GLY A 1 79 ? 25.571 -7.301 -14.892 1.00 64.00 79 GLY A CA 1
ATOM 669 C C . GLY A 1 79 ? 24.851 -7.468 -16.233 1.00 64.00 79 GLY A C 1
ATOM 670 O O . GLY A 1 79 ? 25.388 -8.125 -17.115 1.00 64.00 79 GLY A O 1
ATOM 671 N N . SER A 1 80 ? 23.659 -6.887 -16.397 1.00 65.94 80 SER A N 1
ATOM 672 C CA . SER A 1 80 ? 22.974 -6.787 -17.693 1.00 65.94 80 SER A CA 1
ATOM 673 C C . SER A 1 80 ? 23.208 -5.405 -18.323 1.00 65.94 80 SER A C 1
ATOM 675 O O . SER A 1 80 ? 23.312 -4.421 -17.590 1.00 65.94 80 SER A O 1
ATOM 677 N N . ASP A 1 81 ? 23.221 -5.302 -19.658 1.00 62.59 81 ASP A N 1
ATOM 678 C CA . ASP A 1 81 ? 23.366 -4.042 -20.426 1.00 62.59 81 ASP A CA 1
ATOM 679 C C . ASP A 1 81 ? 22.100 -3.154 -20.379 1.00 62.59 81 ASP A C 1
ATOM 681 O O . ASP A 1 81 ? 21.666 -2.552 -21.363 1.00 62.59 81 ASP A O 1
ATOM 685 N N . VAL A 1 82 ? 21.443 -3.095 -19.221 1.00 62.69 82 VAL A N 1
ATOM 686 C CA . VAL A 1 82 ? 20.170 -2.401 -19.035 1.00 62.69 82 VAL A CA 1
ATOM 687 C C . VAL A 1 82 ? 20.447 -0.957 -18.635 1.00 62.69 82 VAL A C 1
ATOM 689 O O . VAL A 1 82 ? 20.973 -0.671 -17.560 1.00 62.69 82 VAL A O 1
ATOM 692 N N . GLY A 1 83 ? 20.070 -0.024 -19.509 1.00 64.44 83 GLY A N 1
ATOM 693 C CA . GLY A 1 83 ? 20.202 1.406 -19.250 1.00 64.44 83 GLY A CA 1
ATOM 694 C C . GLY A 1 83 ? 19.416 1.867 -18.015 1.00 64.44 83 GLY A C 1
ATOM 695 O O . GLY A 1 83 ? 18.375 1.315 -17.657 1.00 64.44 83 GLY A O 1
ATOM 696 N N . ILE A 1 84 ? 19.880 2.957 -17.401 1.00 66.19 84 ILE A N 1
ATOM 697 C CA . ILE A 1 84 ? 19.317 3.567 -16.180 1.00 66.19 84 ILE A CA 1
ATOM 698 C C . ILE A 1 84 ? 17.807 3.872 -16.313 1.00 66.19 84 ILE A C 1
ATOM 700 O O . ILE A 1 84 ? 17.066 3.807 -15.335 1.00 66.19 84 ILE A O 1
ATOM 704 N N . PHE A 1 85 ? 17.316 4.173 -17.518 1.00 65.19 85 PHE A N 1
ATOM 705 C CA . PHE A 1 85 ? 15.887 4.400 -17.774 1.00 65.19 85 PHE A CA 1
ATOM 706 C C . PHE A 1 85 ? 15.067 3.106 -17.833 1.00 65.19 85 PHE A C 1
ATOM 708 O O . PHE A 1 85 ? 13.944 3.072 -17.336 1.00 65.19 85 PHE A O 1
ATOM 715 N N . SER A 1 86 ? 15.644 2.014 -18.342 1.00 70.69 86 SER A N 1
ATOM 716 C CA . SER A 1 86 ? 14.983 0.706 -18.369 1.00 70.69 86 SER A CA 1
ATOM 717 C C . SER A 1 86 ? 14.891 0.074 -16.979 1.00 70.69 86 SER A C 1
ATOM 719 O O . SER A 1 86 ? 13.971 -0.699 -16.735 1.00 70.69 86 SER A O 1
ATOM 721 N N . LEU A 1 87 ? 15.779 0.444 -16.048 1.00 77.69 87 LEU A N 1
ATOM 722 C CA . LEU A 1 87 ? 15.664 0.091 -14.627 1.00 77.69 87 LEU A CA 1
ATOM 723 C C . LEU A 1 87 ? 14.563 0.882 -13.897 1.00 77.69 87 LEU A C 1
ATOM 725 O O . LEU A 1 87 ? 14.016 0.406 -12.905 1.00 77.69 87 LEU A O 1
ATOM 729 N N . GLY A 1 88 ? 14.195 2.071 -14.386 1.00 79.06 88 GLY A N 1
ATOM 730 C CA . GLY A 1 88 ? 13.159 2.901 -13.762 1.00 79.06 88 GLY A CA 1
ATOM 731 C C . GLY A 1 88 ? 11.764 2.270 -13.823 1.00 79.06 88 GLY A C 1
ATOM 732 O O . GLY A 1 88 ? 10.989 2.379 -12.873 1.00 79.06 88 GLY A O 1
ATOM 733 N N . THR A 1 89 ? 11.453 1.565 -14.911 1.00 81.56 89 THR A N 1
ATOM 734 C CA . THR A 1 89 ? 10.166 0.885 -15.130 1.00 81.56 89 THR A CA 1
ATOM 735 C C . THR A 1 89 ? 9.866 -0.222 -14.103 1.00 81.56 89 THR A C 1
ATOM 737 O O . THR A 1 89 ? 8.807 -0.155 -13.465 1.00 81.56 89 THR A O 1
ATOM 740 N N . PRO A 1 90 ? 10.754 -1.214 -13.870 1.00 84.50 90 PRO A N 1
ATOM 741 C CA . PRO A 1 90 ? 10.537 -2.221 -12.834 1.00 84.50 90 PRO A CA 1
ATOM 742 C C . PRO A 1 90 ? 10.512 -1.612 -11.433 1.00 84.50 90 PRO A C 1
ATOM 744 O O . PRO A 1 90 ? 9.654 -1.989 -10.639 1.00 84.50 90 PRO A O 1
ATOM 747 N N . MET A 1 91 ? 11.357 -0.619 -11.137 1.00 87.94 91 MET A N 1
ATOM 748 C CA . MET A 1 91 ? 11.360 0.045 -9.827 1.00 87.94 91 MET A CA 1
ATOM 749 C C . MET A 1 91 ? 10.035 0.755 -9.523 1.00 87.94 91 MET A C 1
ATOM 751 O O . MET A 1 91 ? 9.508 0.624 -8.418 1.00 87.94 91 MET A O 1
ATOM 755 N N . ASN A 1 92 ? 9.452 1.456 -10.499 1.00 88.44 92 ASN A N 1
ATOM 756 C CA . ASN A 1 92 ? 8.127 2.065 -10.347 1.00 88.44 92 ASN A CA 1
ATOM 757 C C . ASN A 1 92 ? 7.030 1.030 -10.148 1.00 88.44 92 ASN A C 1
ATOM 759 O O . ASN A 1 92 ? 6.169 1.201 -9.288 1.00 88.44 92 ASN A O 1
ATOM 763 N N . THR A 1 93 ? 7.060 -0.037 -10.945 1.00 89.62 93 THR A N 1
ATOM 764 C CA . THR A 1 93 ? 6.038 -1.084 -10.888 1.00 89.62 93 THR A CA 1
ATOM 765 C C . THR A 1 93 ? 6.057 -1.767 -9.522 1.00 89.62 93 THR A C 1
ATOM 767 O O . THR A 1 93 ? 5.030 -1.840 -8.851 1.00 89.62 93 THR A O 1
ATOM 770 N N . VAL A 1 94 ? 7.243 -2.165 -9.054 1.00 92.44 94 VAL A N 1
ATOM 771 C CA . VAL A 1 94 ? 7.470 -2.706 -7.707 1.00 92.44 94 VAL A CA 1
ATOM 772 C C . VAL A 1 94 ? 6.992 -1.736 -6.627 1.00 92.44 94 VAL A C 1
ATOM 774 O O . VAL A 1 94 ? 6.337 -2.157 -5.673 1.00 92.44 94 VAL A O 1
ATOM 777 N N . SER A 1 95 ? 7.298 -0.443 -6.767 1.00 92.31 95 SER A N 1
ATOM 778 C CA . SER A 1 95 ? 6.899 0.578 -5.792 1.00 92.31 95 SER A CA 1
ATOM 779 C C . SER A 1 95 ? 5.378 0.706 -5.718 1.00 92.31 95 SER A C 1
ATOM 781 O O . SER A 1 95 ? 4.824 0.719 -4.622 1.00 92.31 95 SER A O 1
ATOM 783 N N . LEU A 1 96 ? 4.687 0.717 -6.863 1.00 92.75 96 LEU A N 1
ATOM 784 C CA . LEU A 1 96 ? 3.224 0.749 -6.913 1.00 92.75 96 LEU A CA 1
ATOM 785 C C . LEU A 1 96 ? 2.611 -0.484 -6.244 1.00 92.75 96 LEU A C 1
ATOM 787 O O . LEU A 1 96 ? 1.736 -0.341 -5.391 1.00 92.75 96 LEU A O 1
ATOM 791 N N . PHE A 1 97 ? 3.083 -1.684 -6.596 1.00 93.31 97 PHE A N 1
ATOM 792 C CA . PHE A 1 97 ? 2.609 -2.923 -5.977 1.00 93.31 97 PHE A CA 1
ATOM 793 C C . PHE A 1 97 ? 2.840 -2.917 -4.470 1.00 93.31 97 PHE A C 1
ATOM 795 O O . PHE A 1 97 ? 1.935 -3.267 -3.717 1.00 93.31 97 PHE A O 1
ATOM 802 N N . THR A 1 98 ? 4.013 -2.466 -4.026 1.00 93.81 98 THR A N 1
ATOM 803 C CA . THR A 1 98 ? 4.349 -2.366 -2.603 1.00 93.81 98 THR A CA 1
ATOM 804 C C . THR A 1 98 ? 3.413 -1.400 -1.885 1.00 93.81 98 THR A C 1
ATOM 806 O O . THR A 1 98 ? 2.871 -1.770 -0.854 1.00 93.81 98 THR A O 1
ATOM 809 N N . ILE A 1 99 ? 3.142 -0.215 -2.442 1.00 93.38 99 ILE A N 1
ATOM 810 C CA . ILE A 1 99 ? 2.227 0.773 -1.843 1.00 93.38 99 ILE A CA 1
ATOM 811 C C . ILE A 1 99 ? 0.796 0.227 -1.756 1.00 93.38 99 ILE A C 1
ATOM 813 O O . ILE A 1 99 ? 0.156 0.329 -0.709 1.00 93.38 99 ILE A O 1
ATOM 817 N N . ILE A 1 100 ? 0.286 -0.375 -2.835 1.00 93.56 100 ILE A N 1
ATOM 818 C CA . ILE A 1 100 ? -1.085 -0.900 -2.873 1.00 93.56 100 ILE A CA 1
ATOM 819 C C . ILE A 1 100 ? -1.241 -2.091 -1.926 1.00 93.56 100 ILE A C 1
ATOM 821 O O . ILE A 1 100 ? -2.221 -2.161 -1.188 1.00 93.56 100 ILE A O 1
ATOM 825 N N . LEU A 1 101 ? -0.281 -3.016 -1.902 1.00 93.00 101 LEU A N 1
ATOM 826 C CA . LEU A 1 101 ? -0.337 -4.180 -1.016 1.00 93.00 101 LEU A CA 1
ATOM 827 C C . LEU A 1 101 ? -0.081 -3.812 0.445 1.00 93.00 101 LEU A C 1
ATOM 829 O O . LEU A 1 101 ? -0.700 -4.389 1.335 1.00 93.00 101 LEU A O 1
ATOM 833 N N . HIS A 1 102 ? 0.765 -2.819 0.706 1.00 93.00 102 HIS A N 1
ATOM 834 C CA . HIS A 1 102 ? 0.912 -2.241 2.036 1.00 93.00 102 HIS A CA 1
ATOM 835 C C . HIS A 1 102 ? -0.422 -1.697 2.540 1.00 93.00 102 HIS A C 1
ATOM 837 O O . HIS A 1 102 ? -0.837 -2.010 3.654 1.00 93.00 102 HIS A O 1
ATOM 843 N N . LEU A 1 103 ? -1.121 -0.928 1.701 1.00 92.06 103 LEU A N 1
ATOM 844 C CA . LEU A 1 103 ? -2.455 -0.445 2.028 1.00 92.06 103 LEU A CA 1
ATOM 845 C C . LEU A 1 103 ? -3.419 -1.615 2.252 1.00 92.06 103 LEU A C 1
ATOM 847 O O . LEU A 1 103 ? -4.148 -1.611 3.234 1.00 92.06 103 LEU A O 1
ATOM 851 N N . ALA A 1 104 ? -3.380 -2.641 1.399 1.00 91.19 104 ALA A N 1
ATOM 852 C CA . ALA A 1 104 ? -4.225 -3.825 1.526 1.00 91.19 104 ALA A CA 1
ATOM 853 C C . ALA A 1 104 ? -4.048 -4.561 2.865 1.00 91.19 104 ALA A C 1
ATOM 855 O O . ALA A 1 104 ? -5.025 -5.065 3.414 1.00 91.19 104 ALA A O 1
ATOM 856 N N . ILE A 1 105 ? -2.827 -4.607 3.409 1.00 90.19 105 ILE A N 1
ATOM 857 C CA . ILE A 1 105 ? -2.545 -5.199 4.727 1.00 90.19 105 ILE A CA 1
ATOM 858 C C . ILE A 1 105 ? -3.148 -4.355 5.859 1.00 90.19 105 ILE A C 1
ATOM 860 O O . ILE A 1 105 ? -3.595 -4.907 6.863 1.00 90.19 105 ILE A O 1
ATOM 864 N N . GLU A 1 106 ? -3.182 -3.032 5.704 1.00 88.00 106 GLU A N 1
ATOM 865 C CA . GLU A 1 106 ? -3.760 -2.121 6.698 1.00 88.00 106 GLU A CA 1
ATOM 866 C C . GLU A 1 106 ? -5.292 -2.050 6.638 1.00 88.00 106 GLU A C 1
ATOM 868 O O . GLU A 1 106 ? -5.919 -1.610 7.605 1.00 88.00 106 GLU A O 1
ATOM 873 N N . ILE A 1 107 ? -5.914 -2.528 5.551 1.00 87.75 107 ILE A N 1
ATOM 874 C CA . ILE A 1 107 ? -7.372 -2.576 5.429 1.00 87.75 107 ILE A CA 1
ATOM 875 C C . ILE A 1 107 ? -7.967 -3.498 6.484 1.00 87.75 107 ILE A C 1
ATOM 877 O O . ILE A 1 107 ? -7.739 -4.711 6.515 1.00 87.75 107 ILE A O 1
ATOM 881 N N . LYS A 1 108 ? -8.825 -2.917 7.323 1.00 83.56 108 LYS A N 1
ATOM 882 C CA . LYS A 1 108 ? -9.544 -3.670 8.340 1.00 83.56 108 LYS A CA 1
ATOM 883 C C . LYS A 1 108 ? -10.822 -4.240 7.756 1.00 83.56 108 LYS A C 1
ATOM 885 O O . LYS A 1 108 ? -11.045 -5.436 7.902 1.00 83.56 108 LYS A O 1
ATOM 890 N N . SER A 1 109 ? -11.636 -3.459 7.053 1.00 83.06 109 SER A N 1
ATOM 891 C CA . SER A 1 109 ? -12.883 -3.970 6.472 1.00 83.06 109 SER A CA 1
ATOM 892 C C . SER A 1 109 ? -12.833 -4.011 4.949 1.00 83.06 109 SER A C 1
ATOM 894 O O . SER A 1 109 ? -12.920 -2.989 4.271 1.00 83.06 109 SER A O 1
ATOM 896 N N . TRP A 1 110 ? -12.719 -5.221 4.399 1.00 85.00 110 TRP A N 1
ATOM 897 C CA . TRP A 1 110 ? -12.722 -5.426 2.956 1.00 85.00 110 TRP A CA 1
ATOM 898 C C . TRP A 1 110 ? -14.114 -5.185 2.379 1.00 85.00 110 TRP A C 1
ATOM 900 O O . TRP A 1 110 ? -15.071 -5.889 2.697 1.00 85.00 110 TRP A O 1
ATOM 910 N N . THR A 1 111 ? -14.212 -4.206 1.483 1.00 88.12 111 THR A N 1
ATOM 911 C CA . THR A 1 111 ? -15.431 -3.930 0.714 1.00 88.12 111 THR A CA 1
ATOM 912 C C . THR A 1 111 ? -15.142 -4.035 -0.779 1.00 88.12 111 THR A C 1
ATOM 914 O O . THR A 1 111 ? -13.993 -3.942 -1.214 1.00 88.12 111 THR A O 1
ATOM 917 N N . VAL A 1 112 ? -16.192 -4.202 -1.586 1.00 89.75 112 VAL A N 1
ATOM 918 C CA . VAL A 1 112 ? -16.074 -4.248 -3.056 1.00 89.75 112 VAL A CA 1
ATOM 919 C C . VAL A 1 112 ? -15.435 -2.967 -3.602 1.00 89.75 112 VAL A C 1
ATOM 921 O O . VAL A 1 112 ? -14.646 -3.018 -4.539 1.00 89.75 112 VAL A O 1
ATOM 924 N N . VAL A 1 113 ? -15.709 -1.823 -2.970 1.00 89.38 113 VAL A N 1
ATOM 925 C CA . VAL A 1 113 ? -15.146 -0.522 -3.358 1.00 89.38 113 VAL A CA 1
ATOM 926 C C . VAL A 1 113 ? -13.618 -0.530 -3.255 1.00 89.38 113 VAL A C 1
ATOM 928 O O . VAL A 1 113 ? -12.950 -0.115 -4.199 1.00 89.38 113 VAL A O 1
ATOM 931 N N . HIS A 1 114 ? -13.057 -1.074 -2.168 1.00 90.69 114 HIS A N 1
ATOM 932 C CA . HIS A 1 114 ? -11.605 -1.197 -2.011 1.00 90.69 114 HIS A CA 1
ATOM 933 C C . HIS A 1 114 ? -10.985 -2.034 -3.138 1.00 90.69 114 HIS A C 1
ATOM 935 O O . HIS A 1 114 ? -9.996 -1.615 -3.738 1.00 90.69 114 HIS A O 1
ATOM 941 N N . TRP A 1 115 ? -11.597 -3.174 -3.481 1.00 90.56 115 TRP A N 1
ATOM 942 C CA . TRP A 1 115 ? -11.146 -4.017 -4.593 1.00 90.56 115 TRP A CA 1
ATOM 943 C C . TRP A 1 115 ? -11.140 -3.272 -5.927 1.00 90.56 115 TRP A C 1
ATOM 945 O O . TRP A 1 115 ? -10.134 -3.292 -6.634 1.00 90.56 115 TRP A O 1
ATOM 955 N N . VAL A 1 116 ? -12.234 -2.577 -6.248 1.00 93.00 116 VAL A N 1
ATOM 956 C CA . VAL A 1 116 ? -12.363 -1.819 -7.500 1.00 93.00 116 VAL A CA 1
ATOM 957 C C . VAL A 1 116 ? -11.295 -0.732 -7.600 1.00 93.00 116 VAL A C 1
ATOM 959 O O . VAL A 1 116 ? -10.697 -0.570 -8.658 1.00 93.00 116 VAL A O 1
ATOM 962 N N . ILE A 1 117 ? -11.005 -0.016 -6.513 1.00 92.19 117 ILE A N 1
ATOM 963 C CA . ILE A 1 117 ? -10.014 1.070 -6.528 1.00 92.19 117 ILE A CA 1
ATOM 964 C C . ILE A 1 117 ? -8.588 0.532 -6.625 1.00 92.19 117 ILE A C 1
ATOM 966 O O . ILE A 1 117 ? -7.784 1.086 -7.372 1.00 92.19 117 ILE A O 1
ATOM 970 N N . MET A 1 118 ? -8.261 -0.546 -5.909 1.00 91.69 118 MET A N 1
ATOM 971 C CA . MET A 1 118 ? -6.925 -1.145 -5.977 1.00 91.69 118 MET A CA 1
ATOM 972 C C . MET A 1 118 ? -6.645 -1.729 -7.363 1.00 91.69 118 MET A C 1
ATOM 974 O O . MET A 1 118 ? -5.627 -1.406 -7.972 1.00 91.69 118 MET A O 1
ATOM 978 N N . VAL A 1 119 ? -7.575 -2.525 -7.902 1.00 93.56 119 VAL A N 1
ATOM 979 C CA . VAL A 1 119 ? -7.456 -3.080 -9.260 1.00 93.56 119 VAL A CA 1
ATOM 980 C C . VAL A 1 119 ? -7.497 -1.967 -10.306 1.00 93.56 119 VAL A C 1
ATOM 982 O O . VAL A 1 119 ? -6.734 -2.001 -11.271 1.00 93.56 119 VAL A O 1
ATOM 985 N N . GLY A 1 120 ? -8.342 -0.956 -10.098 1.00 93.00 120 GLY A N 1
ATOM 986 C CA . GLY A 1 120 ? -8.443 0.223 -10.950 1.00 93.00 120 GLY A CA 1
ATOM 987 C C . GLY A 1 120 ? -7.133 1.002 -11.016 1.00 93.00 120 GLY A C 1
ATOM 988 O O . GLY A 1 120 ? -6.692 1.326 -12.111 1.00 93.00 120 GLY A O 1
ATOM 989 N N . SER A 1 121 ? -6.465 1.226 -9.881 1.00 93.25 121 SER A N 1
ATOM 990 C CA . SER A 1 121 ? -5.163 1.904 -9.831 1.00 93.25 121 SER A CA 1
ATOM 991 C C . SER A 1 121 ? -4.077 1.128 -10.587 1.00 93.25 121 SER A C 1
ATOM 993 O O . SER A 1 121 ? -3.390 1.700 -11.434 1.00 93.25 121 SER A O 1
ATOM 995 N N . ILE A 1 122 ? -3.977 -0.190 -10.366 1.00 92.19 122 ILE A N 1
ATOM 996 C CA . ILE A 1 122 ? -3.022 -1.052 -11.086 1.00 92.19 122 ILE A CA 1
ATOM 997 C C . ILE A 1 122 ? -3.305 -1.021 -12.593 1.00 92.19 122 ILE A C 1
ATOM 999 O O . ILE A 1 122 ? -2.397 -0.829 -13.401 1.00 92.19 122 ILE A O 1
ATOM 1003 N N . SER A 1 123 ? -4.572 -1.171 -12.981 1.00 92.38 123 SER A N 1
ATOM 1004 C CA . SER A 1 123 ? -4.980 -1.169 -14.389 1.00 92.38 123 SER A CA 1
ATOM 1005 C C . SER A 1 123 ? -4.686 0.178 -15.050 1.00 92.38 123 SER A C 1
ATOM 1007 O O . SER A 1 123 ? -4.136 0.224 -16.148 1.00 92.38 123 SER A O 1
ATOM 1009 N N . MET A 1 124 ? -4.990 1.281 -14.361 1.00 91.19 124 MET A N 1
ATOM 1010 C CA . MET A 1 124 ? -4.733 2.636 -14.840 1.00 91.19 124 MET A CA 1
ATOM 1011 C C . MET A 1 124 ? -3.236 2.889 -15.031 1.00 91.19 124 MET A C 1
ATOM 1013 O O . MET A 1 124 ? -2.849 3.461 -16.048 1.00 91.19 124 MET A O 1
ATOM 1017 N N . PHE A 1 125 ? -2.390 2.410 -14.114 1.00 90.38 125 PHE A N 1
ATOM 1018 C CA . PHE A 1 125 ? -0.938 2.480 -14.257 1.00 90.38 125 PHE A CA 1
ATOM 1019 C C . PHE A 1 125 ? -0.460 1.784 -15.533 1.00 90.38 125 PHE A C 1
ATOM 1021 O O . PHE A 1 125 ? 0.258 2.395 -16.324 1.00 90.38 125 PHE A O 1
ATOM 1028 N N . PHE A 1 126 ? -0.881 0.541 -15.787 1.00 88.62 126 PHE A N 1
ATOM 1029 C CA . PHE A 1 126 ? -0.470 -0.177 -16.998 1.00 88.62 126 PHE A CA 1
ATOM 1030 C C . PHE A 1 126 ? -0.978 0.503 -18.272 1.00 88.62 126 PHE A C 1
ATOM 1032 O O . PHE A 1 126 ? -0.203 0.681 -19.209 1.00 88.62 126 PHE A O 1
ATOM 1039 N N . VAL A 1 127 ? -2.241 0.941 -18.297 1.00 89.12 127 VAL A N 1
ATOM 1040 C CA . VAL A 1 127 ? -2.830 1.633 -19.455 1.00 89.12 127 VAL A CA 1
ATOM 1041 C C . VAL A 1 127 ? -2.086 2.930 -19.760 1.00 89.12 127 VAL A C 1
ATOM 1043 O O . VAL A 1 127 ? -1.676 3.137 -20.900 1.00 89.12 127 VAL A O 1
ATOM 1046 N N . VAL A 1 128 ? -1.866 3.784 -18.757 1.00 85.56 128 VAL A N 1
ATOM 1047 C CA . VAL A 1 128 ? -1.163 5.061 -18.949 1.00 85.56 128 VAL A CA 1
ATOM 1048 C C . VAL A 1 128 ? 0.293 4.824 -19.333 1.00 85.56 128 VAL A C 1
ATOM 1050 O O . VAL A 1 128 ? 0.789 5.494 -20.232 1.00 85.56 128 VAL A O 1
ATOM 1053 N N . THR A 1 129 ? 0.974 3.850 -18.722 1.00 82.25 129 THR A N 1
ATOM 1054 C CA . THR A 1 129 ? 2.379 3.567 -19.055 1.00 82.25 129 THR A CA 1
ATOM 1055 C C . THR A 1 129 ? 2.532 3.031 -20.478 1.00 82.25 129 THR A C 1
ATOM 1057 O O . THR A 1 129 ? 3.431 3.460 -21.200 1.00 82.25 129 THR A O 1
ATOM 1060 N N . LEU A 1 130 ? 1.642 2.134 -20.914 1.00 83.19 130 LEU A N 1
ATOM 1061 C CA . LEU A 1 130 ? 1.640 1.611 -22.282 1.00 83.19 130 LEU A CA 1
ATOM 1062 C C . LEU A 1 130 ? 1.278 2.694 -23.300 1.00 83.19 130 LEU A C 1
ATOM 1064 O O . LEU A 1 130 ? 1.949 2.809 -24.325 1.00 83.19 130 LEU A O 1
ATOM 1068 N N . ALA A 1 131 ? 0.267 3.515 -23.005 1.00 82.88 131 ALA A N 1
ATOM 1069 C CA . ALA A 1 131 ? -0.118 4.637 -23.853 1.00 82.88 131 ALA A CA 1
ATOM 1070 C C . ALA A 1 131 ? 1.025 5.654 -23.980 1.00 82.88 131 ALA A C 1
ATOM 1072 O O . ALA A 1 131 ? 1.352 6.067 -25.087 1.00 82.88 131 ALA A O 1
ATOM 1073 N N . PHE A 1 132 ? 1.688 6.002 -22.875 1.00 78.06 132 PHE A N 1
ATOM 1074 C CA . PHE A 1 132 ? 2.814 6.934 -22.883 1.00 78.06 132 PHE A CA 1
ATOM 1075 C C . PHE A 1 132 ? 4.017 6.371 -23.653 1.00 78.06 132 PHE A C 1
ATOM 1077 O O . PHE A 1 132 ? 4.612 7.080 -24.458 1.00 78.06 132 PHE A O 1
ATOM 1084 N N . SER A 1 133 ? 4.331 5.081 -23.488 1.00 74.75 133 SER A N 1
ATOM 1085 C CA . SER A 1 133 ? 5.415 4.419 -24.232 1.00 74.75 133 SER A CA 1
ATOM 1086 C C . SER A 1 133 ? 5.137 4.307 -25.742 1.00 74.75 133 SER A C 1
ATOM 1088 O O . SER A 1 133 ? 6.079 4.293 -26.533 1.00 74.75 133 SER A O 1
ATOM 1090 N N . ALA A 1 134 ? 3.864 4.252 -26.156 1.00 72.94 134 ALA A N 1
ATOM 1091 C CA . ALA A 1 134 ? 3.463 4.172 -27.563 1.00 72.94 134 ALA A CA 1
ATOM 1092 C C . ALA A 1 134 ? 3.294 5.543 -28.246 1.00 72.94 134 ALA A C 1
ATOM 1094 O O . ALA A 1 134 ? 3.599 5.677 -29.428 1.00 72.94 134 ALA A O 1
ATOM 1095 N N . LEU A 1 135 ? 2.788 6.550 -27.525 1.00 70.06 135 LEU A N 1
ATOM 1096 C CA . LEU A 1 135 ? 2.419 7.855 -28.089 1.00 70.06 135 LEU A CA 1
ATOM 1097 C C . LEU A 1 135 ? 3.563 8.880 -28.046 1.00 70.06 135 LEU A C 1
ATOM 1099 O O . LEU A 1 135 ? 3.616 9.768 -28.894 1.00 70.06 135 LEU A O 1
ATOM 1103 N N . CYS A 1 136 ? 4.487 8.770 -27.089 1.00 62.03 136 CYS A N 1
ATOM 1104 C CA . CYS A 1 136 ? 5.508 9.789 -26.831 1.00 62.03 136 CYS A CA 1
ATOM 1105 C C . CYS A 1 136 ? 6.903 9.372 -27.334 1.00 62.03 136 CYS A C 1
ATOM 1107 O O . CYS A 1 136 ? 7.827 9.206 -26.543 1.00 62.03 136 CYS A O 1
ATOM 1109 N N . ILE A 1 137 ? 7.069 9.233 -28.656 1.00 54.16 137 ILE A N 1
ATOM 1110 C CA . ILE A 1 137 ? 8.348 8.863 -29.311 1.00 54.16 137 ILE A CA 1
ATOM 1111 C C . ILE A 1 137 ? 9.394 10.000 -29.253 1.00 54.16 137 ILE A C 1
ATOM 1113 O O . ILE A 1 137 ? 10.589 9.740 -29.318 1.00 54.16 137 ILE A O 1
ATOM 1117 N N . SER A 1 138 ? 8.975 11.267 -29.118 1.00 52.81 138 SER A N 1
ATOM 1118 C CA . SER A 1 138 ? 9.886 12.435 -29.121 1.00 52.81 138 SER A CA 1
ATOM 1119 C C . SER A 1 138 ? 9.528 13.514 -28.093 1.00 52.81 138 SER A C 1
ATOM 1121 O O . SER A 1 138 ? 9.908 14.672 -28.245 1.00 52.81 138 SER A O 1
ATOM 1123 N N . CYS A 1 139 ? 8.769 13.170 -27.050 1.00 54.88 139 CYS A N 1
ATOM 1124 C CA . CYS A 1 139 ? 8.259 14.170 -26.108 1.00 54.88 139 CYS A CA 1
ATOM 1125 C C . CYS A 1 139 ? 9.256 14.581 -25.014 1.00 54.88 139 CYS A C 1
ATOM 1127 O O . CYS A 1 139 ? 8.994 15.580 -24.348 1.00 54.88 139 CYS A O 1
ATOM 1129 N N . ASN A 1 140 ? 10.364 13.855 -24.796 1.00 54.94 140 ASN A N 1
ATOM 1130 C CA . ASN A 1 140 ? 11.283 14.201 -23.706 1.00 54.94 140 ASN A CA 1
ATOM 1131 C C . ASN A 1 140 ? 12.752 13.739 -23.889 1.00 54.94 140 ASN A C 1
ATOM 1133 O O . ASN A 1 140 ? 13.198 12.822 -23.193 1.00 54.94 140 ASN A O 1
ATOM 1137 N N . PRO A 1 141 ? 13.554 14.373 -24.767 1.00 51.75 141 PRO A N 1
ATOM 1138 C CA . PRO A 1 141 ? 15.002 14.137 -24.787 1.00 51.75 141 PRO A CA 1
ATOM 1139 C C . PRO A 1 141 ? 15.615 14.534 -23.427 1.00 51.75 141 PRO A C 1
ATOM 1141 O O . PRO A 1 141 ? 15.339 15.645 -22.963 1.00 51.75 141 PRO A O 1
ATOM 1144 N N . PRO A 1 142 ? 16.428 13.686 -22.751 1.00 53.66 142 PRO A N 1
ATOM 1145 C CA . PRO A 1 142 ? 17.189 12.520 -23.240 1.00 53.66 142 PRO A CA 1
ATOM 1146 C C . PRO A 1 142 ? 16.624 11.130 -22.854 1.00 53.66 142 PRO A C 1
ATOM 1148 O O . PRO A 1 142 ? 17.354 10.139 -22.882 1.00 53.66 142 PRO A O 1
ATOM 1151 N N . SER A 1 143 ? 15.366 11.042 -22.420 1.00 55.19 143 SER A N 1
ATOM 1152 C CA . SER A 1 143 ? 14.722 9.779 -22.035 1.00 55.19 143 SER A CA 1
ATOM 1153 C C . SER A 1 143 ? 13.864 9.289 -23.195 1.00 55.19 143 SER A C 1
ATOM 1155 O O . SER A 1 143 ? 12.815 9.869 -23.447 1.00 55.19 143 SER A O 1
ATOM 1157 N N . ASP A 1 144 ? 14.268 8.207 -23.857 1.00 59.25 144 ASP A N 1
ATOM 1158 C CA . ASP A 1 144 ? 13.452 7.549 -24.880 1.00 59.25 144 ASP A CA 1
ATOM 1159 C C . ASP A 1 144 ? 12.711 6.356 -24.245 1.00 59.25 144 ASP A C 1
ATOM 1161 O O . ASP A 1 144 ? 13.232 5.240 -24.235 1.00 59.25 144 ASP A O 1
ATOM 1165 N N . PRO A 1 145 ? 11.494 6.531 -23.682 1.00 62.78 145 PRO A N 1
ATOM 1166 C CA . PRO A 1 145 ? 10.704 5.437 -23.105 1.00 62.78 145 PRO A CA 1
ATOM 1167 C C . PRO A 1 145 ? 10.107 4.502 -24.170 1.00 62.78 145 PRO A C 1
ATOM 1169 O O . PRO A 1 145 ? 9.227 3.688 -23.863 1.00 62.78 145 PRO A O 1
ATOM 1172 N N . TYR A 1 146 ? 10.539 4.633 -25.424 1.00 65.25 146 TYR A N 1
ATOM 1173 C CA . TYR A 1 146 ? 9.977 3.927 -26.559 1.00 65.25 146 TYR A CA 1
ATOM 1174 C C . TYR A 1 146 ? 10.164 2.417 -26.394 1.00 65.25 146 TYR A C 1
ATOM 1176 O O . TYR A 1 146 ? 11.282 1.917 -26.294 1.00 65.25 146 TYR A O 1
ATOM 1184 N N . TRP A 1 147 ? 9.045 1.691 -26.348 1.00 68.19 147 TRP A N 1
ATOM 1185 C CA . TRP A 1 147 ? 8.982 0.224 -26.323 1.00 68.19 147 TRP A CA 1
ATOM 1186 C C . TRP A 1 147 ? 9.537 -0.486 -25.071 1.00 68.19 147 TRP A C 1
ATOM 1188 O O . TRP A 1 147 ? 9.509 -1.717 -24.985 1.00 68.19 147 TRP A O 1
ATOM 1198 N N . ILE A 1 148 ? 10.006 0.259 -24.067 1.00 72.94 148 ILE A N 1
ATOM 1199 C CA . ILE A 1 148 ? 10.622 -0.321 -22.864 1.00 72.94 148 ILE A CA 1
ATOM 1200 C C . ILE A 1 148 ? 9.611 -1.173 -22.084 1.00 72.94 148 ILE A C 1
ATOM 1202 O O . ILE A 1 148 ? 9.924 -2.300 -21.710 1.00 72.94 148 ILE A O 1
ATOM 1206 N N . MET A 1 149 ? 8.386 -0.681 -21.859 1.00 74.25 149 MET A N 1
ATOM 1207 C CA . MET A 1 149 ? 7.386 -1.408 -21.061 1.00 74.25 149 MET A CA 1
ATOM 1208 C C . MET A 1 149 ? 6.946 -2.710 -21.749 1.00 74.25 149 MET A C 1
ATOM 1210 O O . MET A 1 149 ? 6.831 -3.747 -21.106 1.00 74.25 149 MET A O 1
ATOM 1214 N N . GLN A 1 150 ? 6.773 -2.690 -23.068 1.00 77.44 150 GLN A N 1
ATOM 1215 C CA . GLN A 1 150 ? 6.386 -3.845 -23.875 1.00 77.44 150 GLN A CA 1
ATOM 1216 C C . GLN A 1 150 ? 7.473 -4.922 -23.867 1.00 77.44 150 GLN A C 1
ATOM 1218 O O . GLN A 1 150 ? 7.156 -6.110 -23.840 1.00 77.44 150 GLN A O 1
ATOM 1223 N N . GLN A 1 151 ? 8.747 -4.522 -23.882 1.00 76.94 151 GLN A N 1
ATOM 1224 C CA . GLN A 1 151 ? 9.863 -5.457 -23.778 1.00 76.94 151 GLN A CA 1
ATOM 1225 C C . GLN A 1 151 ? 9.968 -6.053 -22.368 1.00 76.94 151 GLN A C 1
ATOM 1227 O O . GLN A 1 151 ? 10.164 -7.256 -22.231 1.00 76.94 151 GLN A O 1
ATOM 1232 N N . GLN A 1 152 ? 9.770 -5.240 -21.329 1.00 76.69 152 GLN A N 1
ATOM 1233 C CA . GLN A 1 152 ? 9.797 -5.691 -19.934 1.00 76.69 152 GLN A CA 1
ATOM 1234 C C . GLN A 1 152 ? 8.631 -6.635 -19.603 1.00 76.69 152 GLN A C 1
ATOM 1236 O O . GLN A 1 152 ? 8.835 -7.639 -18.934 1.00 76.69 152 GLN A O 1
ATOM 1241 N N . MET A 1 153 ? 7.428 -6.387 -20.133 1.00 80.19 153 MET A N 1
ATOM 1242 C CA . MET A 1 153 ? 6.277 -7.288 -19.963 1.00 80.19 153 MET A CA 1
ATOM 1243 C C . MET A 1 153 ? 6.458 -8.652 -20.647 1.00 80.19 153 MET A C 1
ATOM 1245 O O . MET A 1 153 ? 5.752 -9.599 -20.313 1.00 80.19 153 MET A O 1
ATOM 1249 N N . LYS A 1 154 ? 7.377 -8.778 -21.611 1.00 82.38 154 LYS A N 1
ATOM 1250 C CA . LYS A 1 154 ? 7.720 -10.077 -22.214 1.00 82.38 154 LYS A CA 1
ATOM 1251 C C . LYS A 1 154 ? 8.729 -10.862 -21.381 1.00 82.38 154 LYS A C 1
ATOM 1253 O O . LYS A 1 154 ? 8.830 -12.074 -21.554 1.00 82.38 154 LYS A O 1
ATOM 1258 N N . ASP A 1 155 ? 9.482 -10.185 -20.521 1.00 83.25 155 ASP A N 1
ATOM 1259 C CA . ASP A 1 155 ? 10.544 -10.801 -19.742 1.00 83.25 155 ASP A CA 1
ATOM 1260 C C . ASP A 1 155 ? 9.972 -11.442 -18.460 1.00 83.25 155 ASP A C 1
ATOM 1262 O O . ASP A 1 155 ? 9.402 -10.743 -17.619 1.00 83.25 155 ASP A O 1
ATOM 1266 N N . PRO A 1 156 ? 10.109 -12.764 -18.252 1.00 85.62 156 PRO A N 1
ATOM 1267 C CA . PRO A 1 156 ? 9.662 -13.407 -17.017 1.00 85.62 156 PRO A CA 1
ATOM 1268 C C . PRO A 1 156 ? 10.414 -12.908 -15.772 1.00 85.62 156 PRO A C 1
ATOM 1270 O O . PRO A 1 156 ? 9.856 -12.934 -14.671 1.00 85.62 156 PRO A O 1
ATOM 1273 N N . VAL A 1 157 ? 11.653 -12.420 -15.923 1.00 85.38 157 VAL A N 1
ATOM 1274 C CA . VAL A 1 157 ? 12.463 -11.899 -14.809 1.00 85.38 157 VAL A CA 1
ATOM 1275 C C . VAL A 1 157 ? 11.799 -10.672 -14.183 1.00 85.38 157 VAL A C 1
ATOM 1277 O O . VAL A 1 157 ? 11.824 -10.517 -12.962 1.00 85.38 157 VAL A O 1
ATOM 1280 N N . PHE A 1 158 ? 11.115 -9.851 -14.983 1.00 85.56 158 PHE A N 1
ATOM 1281 C CA . PHE A 1 158 ? 10.373 -8.684 -14.508 1.00 85.56 158 PHE A CA 1
ATOM 1282 C C . PHE A 1 158 ? 9.325 -9.052 -13.448 1.00 85.56 158 PHE A C 1
ATOM 1284 O O . PHE A 1 158 ? 9.264 -8.434 -12.382 1.00 85.56 158 PHE A O 1
ATOM 1291 N N . TYR A 1 159 ? 8.527 -10.090 -13.706 1.00 89.06 159 TYR A N 1
ATOM 1292 C CA . TYR A 1 159 ? 7.484 -10.541 -12.784 1.00 89.06 159 TYR A CA 1
ATOM 1293 C C . TYR A 1 159 ? 8.071 -11.142 -11.506 1.00 89.06 159 TYR A C 1
ATOM 1295 O O . TYR A 1 159 ? 7.562 -10.877 -10.415 1.00 89.06 159 TYR A O 1
ATOM 1303 N N . LEU A 1 160 ? 9.167 -11.899 -11.624 1.00 89.12 160 LEU A N 1
ATOM 1304 C CA . LEU A 1 160 ? 9.873 -12.454 -10.469 1.00 89.12 160 LEU A CA 1
ATOM 1305 C C . LEU A 1 160 ? 10.437 -11.351 -9.573 1.00 89.12 160 LEU A C 1
ATOM 1307 O O . LEU A 1 160 ? 10.249 -11.409 -8.361 1.00 89.12 160 LEU A O 1
ATOM 1311 N N . VAL A 1 161 ? 11.057 -10.320 -10.154 1.00 89.56 161 VAL A N 1
ATOM 1312 C CA . VAL A 1 161 ? 11.544 -9.152 -9.405 1.00 89.56 161 VAL A CA 1
ATOM 1313 C C . VAL A 1 161 ? 10.388 -8.431 -8.721 1.00 89.56 161 VAL A C 1
ATOM 1315 O O . VAL A 1 161 ? 10.516 -8.086 -7.547 1.00 89.56 161 VAL A O 1
ATOM 1318 N N . CYS A 1 162 ? 9.254 -8.244 -9.402 1.00 90.44 162 CYS A N 1
ATOM 1319 C CA . CYS A 1 162 ? 8.066 -7.631 -8.805 1.00 90.44 162 CYS A CA 1
ATOM 1320 C C . CYS A 1 162 ? 7.587 -8.405 -7.573 1.00 90.44 162 CYS A C 1
ATOM 1322 O O . CYS A 1 162 ? 7.490 -7.835 -6.489 1.00 90.44 162 CYS A O 1
ATOM 1324 N N . ILE A 1 163 ? 7.357 -9.711 -7.717 1.00 91.38 163 ILE A N 1
ATOM 1325 C CA . ILE A 1 163 ? 6.858 -10.555 -6.626 1.00 91.38 163 ILE A CA 1
ATOM 1326 C C . ILE A 1 163 ? 7.874 -10.614 -5.482 1.00 91.38 163 ILE A C 1
ATOM 1328 O O . ILE A 1 163 ? 7.517 -10.365 -4.332 1.00 91.38 163 ILE A O 1
ATOM 1332 N N . LEU A 1 164 ? 9.141 -10.904 -5.786 1.00 91.81 164 LEU A N 1
ATOM 1333 C CA . LEU A 1 164 ? 10.192 -11.038 -4.780 1.00 91.81 164 LEU A CA 1
ATOM 1334 C C . LEU A 1 164 ? 10.370 -9.740 -3.993 1.00 91.81 164 LEU A C 1
ATOM 1336 O O . LEU A 1 164 ? 10.377 -9.762 -2.763 1.00 91.81 164 LEU A O 1
ATOM 1340 N N . THR A 1 165 ? 10.478 -8.607 -4.690 1.00 92.81 165 THR A N 1
ATOM 1341 C CA . THR A 1 165 ? 10.714 -7.320 -4.032 1.00 92.81 165 THR A CA 1
ATOM 1342 C C . THR A 1 165 ? 9.534 -6.933 -3.153 1.00 92.81 165 THR A C 1
ATOM 1344 O O . THR A 1 165 ? 9.739 -6.517 -2.015 1.00 92.81 165 THR A O 1
ATOM 1347 N N . THR A 1 166 ? 8.299 -7.125 -3.625 1.00 92.75 166 THR A N 1
ATOM 1348 C CA . THR A 1 166 ? 7.115 -6.797 -2.829 1.00 92.75 166 THR A CA 1
ATOM 1349 C C . THR A 1 166 ? 6.962 -7.707 -1.610 1.00 92.75 166 THR A C 1
ATOM 1351 O O . THR A 1 166 ? 6.651 -7.217 -0.526 1.00 92.75 166 THR A O 1
ATOM 1354 N N . VAL A 1 167 ? 7.244 -9.008 -1.732 1.00 93.06 167 VAL A N 1
ATOM 1355 C CA . VAL A 1 167 ? 7.222 -9.927 -0.581 1.00 93.06 167 VAL A CA 1
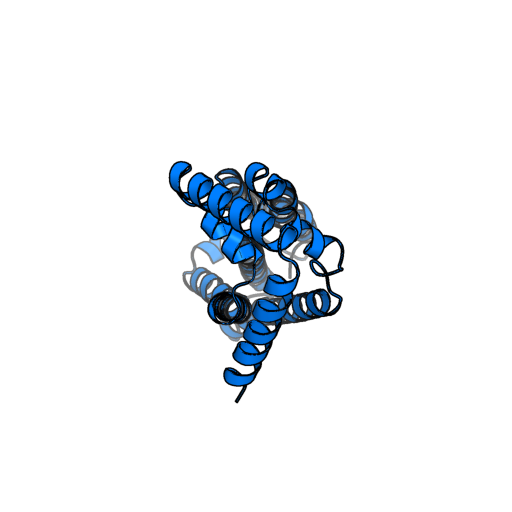ATOM 1356 C C . VAL A 1 167 ? 8.257 -9.509 0.462 1.00 93.06 167 VAL A C 1
ATOM 1358 O O . VAL A 1 167 ? 7.915 -9.380 1.635 1.00 93.06 167 VAL A O 1
ATOM 1361 N N . VAL A 1 168 ? 9.499 -9.241 0.048 1.00 93.38 168 VAL A N 1
ATOM 1362 C CA . VAL A 1 168 ? 10.573 -8.825 0.965 1.00 93.38 168 VAL A CA 1
ATOM 1363 C C . VAL A 1 168 ? 10.247 -7.483 1.627 1.00 93.38 168 VAL A C 1
ATOM 1365 O O . VAL A 1 168 ? 10.435 -7.340 2.832 1.00 93.38 168 VAL A O 1
ATOM 1368 N N . ALA A 1 169 ? 9.700 -6.521 0.878 1.00 93.38 169 ALA A N 1
ATOM 1369 C CA . ALA A 1 169 ? 9.357 -5.199 1.398 1.00 93.38 169 ALA A CA 1
ATOM 1370 C C . ALA A 1 169 ? 8.246 -5.242 2.465 1.00 93.38 169 ALA A C 1
ATOM 1372 O O . ALA A 1 169 ? 8.271 -4.458 3.414 1.00 93.38 169 ALA A O 1
ATOM 1373 N N . LEU A 1 170 ? 7.279 -6.156 2.331 1.00 92.31 170 LEU A N 1
ATOM 1374 C CA . LEU A 1 170 ? 6.121 -6.254 3.228 1.00 92.31 170 LEU A CA 1
ATOM 1375 C C . LEU A 1 170 ? 6.334 -7.203 4.415 1.00 92.31 170 LEU A C 1
ATOM 1377 O O . LEU A 1 170 ? 5.605 -7.118 5.407 1.00 92.31 170 LEU A O 1
ATOM 1381 N N . LEU A 1 171 ? 7.325 -8.094 4.345 1.00 91.44 171 LEU A N 1
ATOM 1382 C CA . LEU A 1 171 ? 7.554 -9.149 5.336 1.00 91.44 171 LEU A CA 1
ATOM 1383 C C . LEU A 1 171 ? 7.721 -8.627 6.777 1.00 91.44 171 LEU A C 1
ATOM 1385 O O . LEU A 1 171 ? 7.052 -9.161 7.671 1.00 91.44 171 LEU A O 1
ATOM 1389 N N . PRO A 1 172 ? 8.531 -7.586 7.062 1.00 89.94 172 PRO A N 1
ATOM 1390 C CA . PRO A 1 172 ? 8.706 -7.113 8.437 1.00 89.94 172 PRO A CA 1
ATOM 1391 C C . PRO A 1 172 ? 7.406 -6.572 9.032 1.00 89.94 172 PRO A C 1
ATOM 1393 O O . PRO A 1 172 ? 7.070 -6.848 10.182 1.00 89.94 172 PRO A O 1
ATOM 1396 N N . ARG A 1 173 ? 6.621 -5.842 8.237 1.00 88.25 173 ARG A N 1
ATOM 1397 C CA . ARG A 1 173 ? 5.355 -5.284 8.709 1.00 88.25 173 ARG A CA 1
ATOM 1398 C C . ARG A 1 173 ? 4.296 -6.359 8.897 1.00 88.25 173 ARG A C 1
ATOM 1400 O O . ARG A 1 173 ? 3.625 -6.368 9.927 1.00 88.25 173 ARG A O 1
ATOM 1407 N N . PHE A 1 174 ? 4.187 -7.289 7.951 1.00 88.88 174 PHE A N 1
ATOM 1408 C CA . PHE A 1 174 ? 3.256 -8.409 8.044 1.00 88.88 174 PHE A CA 1
ATOM 1409 C C . PHE A 1 174 ? 3.526 -9.267 9.288 1.00 88.88 174 PHE A C 1
ATOM 1411 O O . PHE A 1 174 ? 2.606 -9.560 10.052 1.00 88.88 174 PHE A O 1
ATOM 1418 N N . THR A 1 175 ? 4.794 -9.601 9.549 1.00 88.56 175 THR A N 1
ATOM 1419 C CA . THR A 1 175 ? 5.188 -10.380 10.735 1.00 88.56 175 THR A CA 1
ATOM 1420 C C . THR A 1 175 ? 4.907 -9.631 12.037 1.00 88.56 175 THR A C 1
ATOM 1422 O O . THR A 1 175 ? 4.339 -10.214 12.959 1.00 88.56 175 THR A O 1
ATOM 1425 N N . LEU A 1 176 ? 5.207 -8.329 12.112 1.00 86.19 176 LEU A N 1
ATOM 1426 C CA . LEU A 1 176 ? 4.880 -7.505 13.282 1.00 86.19 176 LEU A CA 1
ATOM 1427 C C . LEU A 1 176 ? 3.370 -7.394 13.519 1.00 86.19 176 LEU A C 1
ATOM 1429 O O . LEU A 1 176 ? 2.924 -7.451 14.668 1.00 86.19 176 LEU A O 1
ATOM 1433 N N . HIS A 1 177 ? 2.579 -7.241 12.457 1.00 85.06 177 HIS A N 1
ATOM 1434 C CA . HIS A 1 177 ? 1.124 -7.165 12.556 1.00 85.06 177 HIS A CA 1
ATOM 1435 C C . HIS A 1 177 ? 0.533 -8.496 13.043 1.00 85.06 177 HIS A C 1
ATOM 1437 O O . HIS A 1 177 ? -0.250 -8.510 13.994 1.00 85.06 177 HIS A O 1
ATOM 1443 N N . ALA A 1 178 ? 0.970 -9.618 12.463 1.00 85.06 178 ALA A N 1
ATOM 1444 C CA . ALA A 1 178 ? 0.554 -10.959 12.871 1.00 85.06 178 ALA A CA 1
ATOM 1445 C C . ALA A 1 178 ? 0.945 -11.270 14.326 1.00 85.06 178 ALA A C 1
ATOM 1447 O O . ALA A 1 178 ? 0.131 -11.783 15.100 1.00 85.06 178 ALA A O 1
ATOM 1448 N N . LEU A 1 179 ? 2.163 -10.896 14.731 1.00 85.31 179 LEU A N 1
ATOM 1449 C CA . LEU A 1 179 ? 2.657 -11.103 16.090 1.00 85.31 179 LEU A CA 1
ATOM 1450 C C . LEU A 1 179 ? 1.848 -10.294 17.111 1.00 85.31 179 LEU A C 1
ATOM 1452 O O . LEU A 1 179 ? 1.416 -10.838 18.125 1.00 85.31 179 LEU A O 1
ATOM 1456 N N . ARG A 1 180 ? 1.586 -9.009 16.833 1.00 81.25 180 ARG A N 1
ATOM 1457 C CA . ARG A 1 180 ? 0.764 -8.153 17.706 1.00 81.25 180 ARG A CA 1
ATOM 1458 C C . ARG A 1 180 ? -0.676 -8.646 17.797 1.00 81.25 180 ARG A C 1
ATOM 1460 O O . ARG A 1 180 ? -1.229 -8.662 18.892 1.00 81.25 180 ARG A O 1
ATOM 1467 N N . GLY A 1 181 ? -1.260 -9.078 16.679 1.00 79.19 181 GLY A N 1
ATOM 1468 C CA . GLY A 1 181 ? -2.605 -9.652 16.651 1.00 79.19 181 GLY A CA 1
ATOM 1469 C C . GLY A 1 181 ? -2.731 -10.932 17.481 1.00 79.19 181 GLY A C 1
ATOM 1470 O O . GLY A 1 181 ? -3.760 -11.139 18.119 1.00 79.19 181 GLY A O 1
ATOM 1471 N N . THR A 1 182 ? -1.675 -11.750 17.518 1.00 82.25 182 THR A N 1
ATOM 1472 C CA . THR A 1 182 ? -1.668 -13.044 18.221 1.00 82.25 182 THR A CA 1
ATOM 1473 C C . THR A 1 182 ? -1.325 -12.909 19.705 1.00 82.25 182 THR A C 1
ATOM 1475 O O . THR A 1 182 ? -2.011 -13.484 20.545 1.00 82.25 182 THR A O 1
ATOM 1478 N N . LEU A 1 183 ? -0.280 -12.148 20.050 1.00 80.19 183 LEU A N 1
ATOM 1479 C CA . LEU A 1 183 ? 0.220 -12.061 21.428 1.00 80.19 183 LEU A CA 1
ATOM 1480 C C . LEU A 1 183 ? -0.565 -11.072 22.297 1.00 80.19 183 LEU A C 1
ATOM 1482 O O . LEU A 1 183 ? -0.713 -11.296 23.496 1.00 80.19 183 LEU A O 1
ATOM 1486 N N . VAL A 1 184 ? -1.058 -9.969 21.722 1.00 74.00 184 VAL A N 1
ATOM 1487 C CA . VAL A 1 184 ? -1.752 -8.910 22.473 1.00 74.00 184 VAL A CA 1
ATOM 1488 C C . VAL A 1 184 ? -2.975 -8.428 21.681 1.00 74.00 184 VAL A C 1
ATOM 1490 O O . VAL A 1 184 ? -2.959 -7.334 21.104 1.00 74.00 184 VAL A O 1
ATOM 1493 N N . PRO A 1 185 ? -4.062 -9.226 21.633 1.00 73.31 185 PRO A N 1
ATOM 1494 C CA . PRO A 1 185 ? -5.271 -8.836 20.923 1.00 73.31 185 PRO A CA 1
ATOM 1495 C C . PRO A 1 185 ? -5.862 -7.572 21.555 1.00 73.31 185 PRO A C 1
ATOM 1497 O O . PRO A 1 185 ? -6.345 -7.583 22.690 1.00 73.31 185 PRO A O 1
ATOM 1500 N N . CYS A 1 186 ? -5.823 -6.469 20.805 1.00 71.62 186 CYS A N 1
ATOM 1501 C CA . CYS A 1 186 ? -6.408 -5.199 21.220 1.00 71.62 186 CYS A CA 1
ATOM 1502 C C . CYS A 1 186 ? -7.925 -5.331 21.419 1.00 71.62 186 CYS A C 1
ATOM 1504 O O . CYS A 1 186 ? -8.596 -6.034 20.667 1.00 71.62 186 CYS A O 1
ATOM 1506 N N . ASP A 1 187 ? -8.492 -4.570 22.357 1.00 71.69 187 ASP A N 1
ATOM 1507 C CA . ASP A 1 187 ? -9.944 -4.575 22.608 1.00 71.69 187 ASP A CA 1
ATOM 1508 C C . ASP A 1 187 ? -10.770 -4.224 21.360 1.00 71.69 187 ASP A C 1
ATOM 1510 O O . ASP A 1 187 ? -11.858 -4.756 21.162 1.00 71.69 187 ASP A O 1
ATOM 1514 N N . HIS A 1 188 ? -10.220 -3.400 20.462 1.00 74.44 188 HIS A N 1
ATOM 1515 C CA . HIS A 1 188 ? -10.830 -3.092 19.165 1.00 74.44 188 HIS A CA 1
ATOM 1516 C C . HIS A 1 188 ? -10.885 -4.307 18.226 1.00 74.44 188 HIS A C 1
ATOM 1518 O O . HIS A 1 188 ? -11.867 -4.489 17.513 1.00 74.44 188 HIS A O 1
ATOM 1524 N N . LEU A 1 189 ? -9.862 -5.169 18.255 1.00 78.62 189 LEU A N 1
ATOM 1525 C CA . LEU A 1 189 ? -9.845 -6.410 17.480 1.00 78.62 189 LEU A CA 1
ATOM 1526 C C . LEU A 1 189 ? -10.919 -7.376 17.996 1.00 78.62 189 LEU A C 1
ATOM 1528 O O . LEU A 1 189 ? -11.643 -7.962 17.197 1.00 78.62 189 LEU A O 1
ATOM 1532 N N . LYS A 1 190 ? -11.077 -7.480 19.322 1.00 78.50 190 LYS A N 1
ATOM 1533 C CA . LYS A 1 190 ? -12.144 -8.280 19.946 1.00 78.50 190 LYS A CA 1
ATOM 1534 C C . LYS A 1 190 ? -13.532 -7.740 19.601 1.00 78.50 190 LYS A C 1
ATOM 1536 O O . LYS A 1 190 ? -14.402 -8.507 19.207 1.00 78.50 190 LYS A O 1
ATOM 1541 N N . ALA A 1 191 ? -13.732 -6.426 19.695 1.00 77.69 191 ALA A N 1
ATOM 1542 C CA . ALA A 1 191 ? -14.993 -5.793 19.314 1.00 77.69 191 ALA A CA 1
ATOM 1543 C C . ALA A 1 191 ? -15.329 -6.055 17.838 1.00 77.69 191 ALA A C 1
ATOM 1545 O O . ALA A 1 191 ? -16.434 -6.483 17.522 1.00 77.69 191 ALA A O 1
ATOM 1546 N N . ARG A 1 192 ? -14.348 -5.917 16.940 1.00 81.06 192 ARG A N 1
ATOM 1547 C CA . ARG A 1 192 ? -14.507 -6.264 15.525 1.00 81.06 192 ARG A CA 1
ATOM 1548 C C . ARG A 1 192 ? -14.896 -7.731 15.319 1.00 81.06 192 ARG A C 1
ATOM 1550 O O . ARG A 1 192 ? -15.782 -8.010 14.518 1.00 81.06 192 ARG A O 1
ATOM 1557 N N . GLN A 1 193 ? -14.268 -8.667 16.031 1.00 83.38 193 GLN A N 1
ATOM 1558 C CA . GLN A 1 193 ? -14.637 -10.089 15.963 1.00 83.38 193 GLN A CA 1
ATOM 1559 C C . GLN A 1 193 ? -16.091 -10.319 16.392 1.00 83.38 193 GLN A C 1
ATOM 1561 O O . GLN A 1 193 ? -16.802 -11.096 15.761 1.00 83.38 193 GLN A O 1
ATOM 1566 N N . ILE A 1 194 ? -16.550 -9.610 17.426 1.00 82.00 194 ILE A N 1
ATOM 1567 C CA . ILE A 1 194 ? -17.938 -9.678 17.896 1.00 82.00 194 ILE A CA 1
ATOM 1568 C C . ILE A 1 194 ? -18.900 -9.059 16.873 1.00 82.00 194 ILE A C 1
ATOM 1570 O O . ILE A 1 194 ? -20.031 -9.517 16.738 1.00 82.00 194 ILE A O 1
ATOM 1574 N N . ASP A 1 195 ? -18.470 -8.044 16.121 1.00 82.75 195 ASP A N 1
ATOM 1575 C CA . ASP A 1 195 ? -19.319 -7.389 15.119 1.00 82.75 195 ASP A CA 1
ATOM 1576 C C . ASP A 1 195 ? -19.577 -8.270 13.900 1.00 82.75 195 ASP A C 1
ATOM 1578 O O . ASP A 1 195 ? -20.635 -8.175 13.283 1.00 82.75 195 ASP A O 1
ATOM 1582 N N . GLN A 1 196 ? -18.628 -9.157 13.594 1.00 82.31 196 GLN A N 1
ATOM 1583 C CA . GLN A 1 196 ? -18.746 -10.146 12.525 1.00 82.31 196 GLN A CA 1
ATOM 1584 C C . GLN A 1 196 ? -19.620 -11.354 12.902 1.00 82.31 196 GLN A C 1
ATOM 1586 O O . GLN A 1 196 ? -19.922 -12.176 12.038 1.00 82.31 196 GLN A O 1
ATOM 1591 N N . LEU A 1 197 ? -20.040 -11.490 14.167 1.00 85.88 197 LEU A N 1
ATOM 1592 C CA . LEU A 1 197 ? -20.931 -12.573 14.589 1.00 85.88 197 LEU A CA 1
ATOM 1593 C C . LEU A 1 197 ? -22.354 -12.397 14.025 1.00 85.88 197 LEU A C 1
ATOM 1595 O O . LEU A 1 197 ? -22.785 -11.272 13.756 1.00 85.88 197 LEU A O 1
ATOM 1599 N N . PRO A 1 198 ? -23.132 -13.495 13.917 1.00 84.62 198 PRO A N 1
ATOM 1600 C CA . PRO A 1 198 ? -24.547 -13.426 13.567 1.00 84.62 198 PRO A CA 1
ATOM 1601 C C . PRO A 1 198 ? -25.306 -12.451 14.480 1.00 84.62 198 PRO A C 1
ATOM 1603 O O . PRO A 1 198 ? -24.991 -12.378 15.676 1.00 84.62 198 PRO A O 1
ATOM 1606 N N . PRO A 1 199 ? -26.329 -11.743 13.964 1.00 84.06 199 PRO A N 1
ATOM 1607 C CA . PRO A 1 199 ? -27.016 -10.682 14.699 1.00 84.06 199 PRO A CA 1
ATOM 1608 C C . PRO A 1 199 ?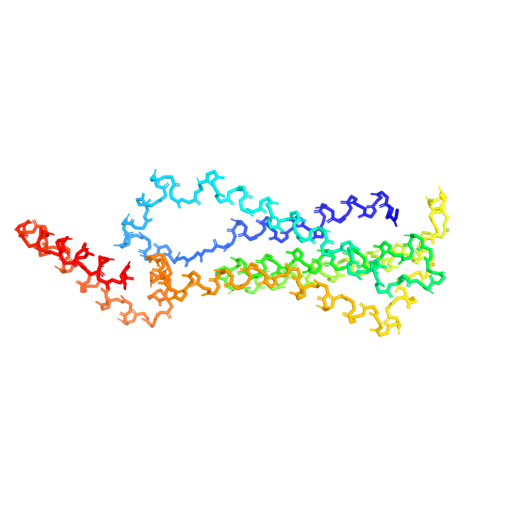 -27.578 -11.166 16.041 1.00 84.06 199 PRO A C 1
ATOM 1610 O O . PRO A 1 199 ? -27.379 -10.491 17.047 1.00 84.06 199 PRO A O 1
ATOM 1613 N N . GLU A 1 200 ? -28.155 -12.370 16.091 1.00 86.31 200 GLU A N 1
ATOM 1614 C CA . GLU A 1 200 ? -28.677 -12.972 17.326 1.00 86.31 200 GLU A CA 1
ATOM 1615 C C . GLU A 1 200 ? -27.597 -13.138 18.404 1.00 86.31 200 GLU A C 1
ATOM 1617 O O . GLU A 1 200 ? -27.791 -12.781 19.567 1.00 86.31 200 GLU A O 1
ATOM 1622 N N . ARG A 1 201 ? -26.418 -13.648 18.021 1.00 86.44 201 ARG A N 1
ATOM 1623 C CA . ARG A 1 201 ? -25.313 -13.890 18.957 1.00 86.44 201 ARG A CA 1
ATOM 1624 C C . ARG A 1 201 ? -24.678 -12.582 19.421 1.00 86.44 201 ARG A C 1
ATOM 1626 O O . ARG A 1 201 ? -24.337 -12.452 20.595 1.00 86.44 201 ARG A O 1
ATOM 1633 N N . ARG A 1 202 ? -24.572 -11.603 18.520 1.00 86.31 202 ARG A N 1
ATOM 1634 C CA . ARG A 1 202 ? -24.119 -10.246 18.846 1.00 86.31 202 ARG A CA 1
ATOM 1635 C C . ARG A 1 202 ? -25.060 -9.579 19.850 1.00 86.31 202 ARG A C 1
ATOM 1637 O O . ARG A 1 202 ? -24.591 -8.997 20.822 1.00 86.31 202 ARG A O 1
ATOM 1644 N N . GLU A 1 203 ? -26.372 -9.686 19.656 1.00 86.88 203 GLU A N 1
ATOM 1645 C CA . GLU A 1 203 ? -27.355 -9.126 20.588 1.00 86.88 203 GLU A CA 1
ATOM 1646 C C . GLU A 1 203 ? -27.325 -9.794 21.961 1.00 86.88 203 GLU A C 1
ATOM 1648 O O . GLU A 1 203 ? -27.365 -9.088 22.969 1.00 86.88 203 GLU A O 1
ATOM 1653 N N . MET A 1 204 ? -27.214 -11.126 22.020 1.00 88.31 204 MET A N 1
ATOM 1654 C CA . MET A 1 204 ? -27.057 -11.845 23.289 1.00 88.31 204 MET A CA 1
ATOM 1655 C C . MET A 1 204 ? -25.838 -11.345 24.063 1.00 88.31 204 MET A C 1
ATOM 1657 O O . MET A 1 204 ? -25.962 -10.975 25.230 1.00 88.31 204 MET A O 1
ATOM 1661 N N . TRP A 1 205 ? -24.691 -11.233 23.390 1.00 88.44 205 TRP A N 1
ATOM 1662 C CA . TRP A 1 205 ? -23.471 -10.719 24.004 1.00 88.44 205 TRP A CA 1
ATOM 1663 C C . TRP A 1 205 ? -23.630 -9.272 24.498 1.00 88.44 205 TRP A C 1
ATOM 1665 O O . TRP A 1 205 ? -23.224 -8.941 25.609 1.00 88.44 205 TRP A O 1
ATOM 1675 N N . LEU A 1 206 ? -24.290 -8.405 23.721 1.00 86.88 206 LEU A N 1
ATOM 1676 C CA . LEU A 1 206 ? -24.566 -7.019 24.124 1.00 86.88 206 LEU A CA 1
ATOM 1677 C C . LEU A 1 206 ? -25.514 -6.916 25.330 1.00 86.88 206 LEU A C 1
ATOM 1679 O O . LEU A 1 206 ? -25.423 -5.951 26.095 1.00 86.88 206 LEU A O 1
ATOM 1683 N N . ARG A 1 207 ? -26.449 -7.860 25.494 1.00 87.88 207 ARG A N 1
ATOM 1684 C CA . ARG A 1 207 ? -27.330 -7.936 26.673 1.00 87.88 207 ARG A CA 1
ATOM 1685 C C . ARG A 1 207 ? -26.555 -8.394 27.901 1.00 87.88 207 ARG A C 1
ATOM 1687 O O . ARG A 1 207 ? -26.657 -7.756 28.945 1.00 87.88 207 ARG A O 1
ATOM 1694 N N . GLU A 1 208 ? -25.751 -9.443 27.758 1.00 89.25 208 GLU A N 1
ATOM 1695 C CA . GLU A 1 208 ? -24.888 -9.950 28.825 1.00 89.25 208 GLU A CA 1
ATOM 1696 C C . GLU A 1 208 ? -23.920 -8.861 29.303 1.00 89.25 208 GLU A C 1
ATOM 1698 O O . GLU A 1 208 ? -23.873 -8.548 30.493 1.00 89.25 208 GLU A O 1
ATOM 1703 N N . TRP A 1 209 ? -23.246 -8.183 28.372 1.00 85.75 209 TRP A N 1
ATOM 1704 C CA . TRP A 1 209 ? -22.354 -7.066 28.673 1.00 85.75 209 TRP A CA 1
ATOM 1705 C C . TRP A 1 209 ? -23.051 -5.938 29.446 1.00 85.75 209 TRP A C 1
ATOM 1707 O O . TRP A 1 209 ? -22.510 -5.435 30.433 1.00 85.75 209 TRP A O 1
ATOM 1717 N N . ARG A 1 210 ? -24.267 -5.550 29.031 1.00 86.88 210 ARG A N 1
ATOM 1718 C CA . ARG A 1 210 ? -25.076 -4.553 29.753 1.00 86.88 210 ARG A CA 1
ATOM 1719 C C . ARG A 1 210 ? -25.403 -5.012 31.170 1.00 86.88 210 ARG A C 1
ATOM 1721 O O . ARG A 1 210 ? -25.144 -4.265 32.105 1.00 86.88 210 ARG A O 1
ATOM 1728 N N . SER A 1 211 ? -25.862 -6.253 31.333 1.00 87.38 211 SER A N 1
ATOM 1729 C CA . SER A 1 211 ? -26.193 -6.798 32.653 1.00 87.38 211 SER A CA 1
ATOM 1730 C C . SER A 1 211 ? -24.994 -6.787 33.609 1.00 87.38 211 SER A C 1
ATOM 1732 O O . SER A 1 211 ? -25.120 -6.369 34.758 1.00 87.38 211 SER A O 1
ATOM 1734 N N . LEU A 1 212 ? -23.803 -7.153 33.119 1.00 86.69 212 LEU A N 1
ATOM 1735 C CA . LEU A 1 212 ? -22.560 -7.122 33.894 1.00 86.69 212 LEU A CA 1
ATOM 1736 C C . LEU A 1 212 ? -22.171 -5.696 34.293 1.00 86.69 212 LEU A C 1
ATOM 1738 O O . LEU A 1 212 ? -21.691 -5.465 35.405 1.00 86.69 212 LEU A O 1
ATOM 1742 N N . LYS A 1 213 ? -22.381 -4.732 33.393 1.00 84.25 213 LYS A N 1
ATOM 1743 C CA . LYS A 1 213 ? -22.111 -3.320 33.657 1.00 84.25 213 LYS A CA 1
ATOM 1744 C C . LYS A 1 213 ? -23.047 -2.753 34.724 1.00 84.25 213 LYS A C 1
ATOM 1746 O O . LYS A 1 213 ? -22.568 -2.072 35.631 1.00 84.25 213 LYS A O 1
ATOM 1751 N N . ASP A 1 214 ? -24.331 -3.088 34.656 1.00 85.00 214 ASP A N 1
ATOM 1752 C CA . ASP A 1 214 ? -25.332 -2.676 35.643 1.00 85.00 214 ASP A CA 1
ATOM 1753 C C . ASP A 1 214 ? -25.020 -3.274 37.026 1.00 85.00 214 ASP A C 1
ATOM 1755 O O . ASP A 1 214 ? -24.956 -2.544 38.015 1.00 85.00 214 ASP A O 1
ATOM 1759 N N . LEU A 1 215 ? -24.682 -4.569 37.088 1.00 87.19 215 LEU A N 1
ATOM 1760 C CA . LEU A 1 215 ? -24.217 -5.245 38.309 1.00 87.19 215 LEU A CA 1
ATOM 1761 C C . LEU A 1 215 ? -23.003 -4.547 38.942 1.00 87.19 215 LEU A C 1
ATOM 1763 O O . LEU A 1 215 ? -22.964 -4.335 40.154 1.00 87.19 215 LEU A O 1
ATOM 1767 N N . CYS A 1 216 ? -22.016 -4.167 38.129 1.00 81.38 216 CYS A N 1
ATOM 1768 C CA . CYS A 1 216 ? -20.806 -3.487 38.593 1.00 81.38 216 CYS A CA 1
ATOM 1769 C C . CYS A 1 216 ? -21.092 -2.056 39.089 1.00 81.38 216 CYS A C 1
ATOM 1771 O O . CYS A 1 216 ? -20.451 -1.588 40.030 1.00 81.38 216 CYS A O 1
ATOM 1773 N N . SER A 1 217 ? -22.080 -1.376 38.493 1.00 81.31 217 SER A N 1
ATOM 1774 C CA . SER A 1 217 ? -22.550 -0.060 38.943 1.00 81.31 217 SER A CA 1
ATOM 1775 C C . SER A 1 217 ? -23.307 -0.138 40.271 1.00 81.31 217 SER A C 1
ATOM 1777 O O . SER A 1 217 ? -23.140 0.739 41.116 1.00 81.31 217 SER A O 1
ATOM 1779 N N . SER A 1 218 ? -24.131 -1.171 40.470 1.00 82.56 218 SER A N 1
ATOM 1780 C CA . SER A 1 218 ? -24.871 -1.383 41.721 1.00 82.56 218 SER A CA 1
ATOM 1781 C C . SER A 1 218 ? -23.979 -1.876 42.865 1.00 82.56 218 SER A C 1
ATOM 1783 O O . SER A 1 218 ? -24.241 -1.555 44.022 1.00 82.56 218 SER A O 1
ATOM 1785 N N . TYR A 1 219 ? -22.909 -2.616 42.557 1.00 76.19 219 TYR A N 1
ATOM 1786 C CA . TYR A 1 219 ? -21.982 -3.180 43.542 1.00 76.19 219 TYR A CA 1
ATOM 1787 C C . TYR A 1 219 ? -20.528 -2.751 43.270 1.00 76.19 219 TYR A C 1
ATOM 1789 O O . TYR A 1 219 ? -19.720 -3.542 42.772 1.00 76.19 219 TYR A O 1
ATOM 1797 N N . PRO A 1 220 ? -20.136 -1.520 43.653 1.00 68.31 220 PRO A N 1
ATOM 1798 C CA . PRO A 1 220 ? -18.797 -0.989 43.381 1.00 68.31 220 PRO A CA 1
ATOM 1799 C C . PRO A 1 220 ? -17.660 -1.787 44.045 1.00 68.31 220 PRO A C 1
ATOM 1801 O O . PRO A 1 220 ? -16.528 -1.773 43.550 1.00 68.31 220 PRO A O 1
ATOM 1804 N N . SER A 1 221 ? -17.948 -2.542 45.114 1.00 67.94 221 SER A N 1
ATOM 1805 C CA . SER A 1 221 ? -16.993 -3.448 45.771 1.00 67.94 221 SER A CA 1
ATOM 1806 C C . SER A 1 221 ? -16.512 -4.584 44.855 1.00 67.94 221 SER A C 1
ATOM 1808 O O . SER A 1 221 ? -15.352 -4.991 44.957 1.00 67.94 221 SER A O 1
ATOM 1810 N N . LEU A 1 222 ? -17.339 -5.035 43.901 1.00 60.28 222 LEU A N 1
ATOM 1811 C CA . LEU A 1 222 ? -17.002 -6.092 42.940 1.00 60.28 222 LEU A CA 1
ATOM 1812 C C . LEU A 1 222 ? -15.934 -5.638 41.927 1.00 60.28 222 LEU A C 1
ATOM 1814 O O . LEU A 1 222 ? -15.047 -6.413 41.567 1.00 60.28 222 LEU A O 1
ATOM 1818 N N . SER A 1 223 ? -15.955 -4.360 41.527 1.00 55.03 223 SER A N 1
ATOM 1819 C CA . SER A 1 223 ? -15.011 -3.785 40.550 1.00 55.03 223 SER A CA 1
ATOM 1820 C C . SER A 1 223 ? -13.546 -3.823 41.021 1.00 55.03 223 SER A C 1
ATOM 1822 O O . SER A 1 223 ? -12.617 -3.991 40.224 1.00 55.03 223 SER A O 1
ATOM 1824 N N . SER A 1 224 ? -13.333 -3.720 42.338 1.00 50.16 224 SER A N 1
ATOM 1825 C CA . SER A 1 224 ? -12.006 -3.717 42.965 1.00 50.16 224 SER A CA 1
ATOM 1826 C C . SER A 1 224 ? -11.327 -5.096 42.944 1.00 50.16 224 SER A C 1
ATOM 1828 O O . SER A 1 224 ? -10.098 -5.186 42.874 1.00 50.16 224 SER A O 1
ATOM 1830 N N . SER A 1 225 ? -12.124 -6.171 42.931 1.00 48.47 225 SER A N 1
ATOM 1831 C CA . SER A 1 225 ? -11.661 -7.563 42.870 1.00 48.47 225 SER A CA 1
ATOM 1832 C C . SER A 1 225 ? -11.180 -7.938 41.462 1.00 48.47 225 SER A C 1
ATOM 1834 O O . SER A 1 225 ? -10.094 -8.500 41.293 1.00 48.47 225 SER A O 1
ATOM 1836 N N . THR A 1 226 ? -11.916 -7.528 40.424 1.00 51.38 226 THR A N 1
ATOM 1837 C CA . THR A 1 226 ? -11.564 -7.800 39.020 1.00 51.38 226 THR A CA 1
ATOM 1838 C C . THR A 1 226 ? -10.289 -7.063 38.594 1.00 51.38 226 THR A C 1
ATOM 1840 O O . THR A 1 226 ? -9.448 -7.634 37.896 1.00 51.38 226 THR A O 1
ATOM 1843 N N . ARG A 1 227 ? -10.076 -5.829 39.083 1.00 42.19 227 ARG A N 1
ATOM 1844 C CA . ARG A 1 227 ? -8.839 -5.063 38.835 1.00 42.19 227 ARG A CA 1
ATOM 1845 C C . ARG A 1 227 ? -7.603 -5.736 39.450 1.00 42.19 227 ARG A C 1
ATOM 1847 O O . ARG A 1 227 ? -6.575 -5.788 38.784 1.00 42.19 227 ARG A O 1
ATOM 1854 N N . LYS A 1 228 ? -7.706 -6.307 40.661 1.00 34.97 228 LYS A N 1
ATOM 1855 C CA . LYS A 1 228 ? -6.608 -7.066 41.302 1.00 34.97 228 LYS A CA 1
ATOM 1856 C C . LYS A 1 228 ? -6.283 -8.379 40.578 1.00 34.97 228 LYS A C 1
ATOM 1858 O O . LYS A 1 228 ? -5.124 -8.781 40.545 1.00 34.97 228 LYS A O 1
ATOM 1863 N N . ARG A 1 229 ? -7.277 -9.037 39.967 1.00 40.16 229 ARG A N 1
ATOM 1864 C CA . ARG A 1 229 ? -7.060 -10.268 39.182 1.00 40.16 229 ARG A CA 1
ATOM 1865 C C . ARG A 1 229 ? -6.387 -9.999 37.833 1.00 40.16 229 ARG A C 1
ATOM 1867 O O . ARG A 1 229 ? -5.517 -10.766 37.435 1.00 40.16 229 ARG A O 1
ATOM 1874 N N . SER A 1 230 ? -6.730 -8.897 37.162 1.00 40.41 230 SER A N 1
ATOM 1875 C CA . SER A 1 230 ? -6.103 -8.518 35.885 1.00 40.41 230 SER A CA 1
ATOM 1876 C C . SER A 1 230 ? -4.635 -8.104 36.036 1.00 40.41 230 SER A C 1
ATOM 1878 O O . SER A 1 230 ? -3.840 -8.391 35.146 1.00 40.41 230 SER A O 1
ATOM 1880 N N . THR A 1 231 ? -4.248 -7.460 37.145 1.00 39.28 231 THR A N 1
ATOM 1881 C CA . THR A 1 231 ? -2.835 -7.148 37.423 1.00 39.28 231 THR A CA 1
ATOM 1882 C C . THR A 1 231 ? -2.043 -8.384 37.848 1.00 39.28 231 THR A C 1
ATOM 1884 O O . THR A 1 231 ? -0.900 -8.531 37.431 1.00 39.28 231 THR A O 1
ATOM 1887 N N . ALA A 1 232 ? -2.644 -9.315 38.598 1.00 36.53 232 ALA A N 1
ATOM 1888 C CA . ALA A 1 232 ? -1.991 -10.576 38.960 1.00 36.53 232 ALA A CA 1
ATOM 1889 C C . ALA A 1 232 ? -1.740 -11.494 37.743 1.00 36.53 232 ALA A C 1
ATOM 1891 O O . ALA A 1 232 ? -0.680 -12.105 37.649 1.00 36.53 232 ALA A O 1
ATOM 1892 N N . ALA A 1 233 ? -2.665 -11.543 36.775 1.00 39.53 233 ALA A N 1
ATOM 1893 C CA . ALA A 1 233 ? -2.483 -12.313 35.540 1.00 39.53 233 ALA A CA 1
ATOM 1894 C C . ALA A 1 233 ? -1.435 -11.700 34.587 1.00 39.53 233 ALA A C 1
ATOM 1896 O O . ALA A 1 233 ? -0.751 -12.429 33.876 1.00 39.53 233 ALA A O 1
ATOM 1897 N N . ALA A 1 234 ? -1.268 -10.372 34.593 1.00 42.34 234 ALA A N 1
ATOM 1898 C CA . ALA A 1 234 ? -0.236 -9.699 33.801 1.00 42.34 234 ALA A CA 1
ATOM 1899 C C . ALA A 1 234 ? 1.184 -9.914 34.363 1.00 42.34 234 ALA A C 1
ATOM 1901 O O . ALA A 1 234 ? 2.134 -9.996 33.592 1.00 42.34 234 ALA A O 1
ATOM 1902 N N . VAL A 1 235 ? 1.331 -10.050 35.686 1.00 44.00 235 VAL A N 1
ATOM 1903 C CA . VAL A 1 235 ? 2.630 -10.322 36.332 1.00 44.00 235 VAL A CA 1
ATOM 1904 C C . VAL A 1 235 ? 3.064 -11.782 36.148 1.00 44.00 235 VAL A C 1
ATOM 1906 O O . VAL A 1 235 ? 4.255 -12.051 36.061 1.00 44.00 235 VAL A O 1
ATOM 1909 N N . HIS A 1 236 ? 2.124 -12.721 36.012 1.00 35.59 236 HIS A N 1
ATOM 1910 C CA . HIS A 1 236 ? 2.446 -14.146 35.856 1.00 35.59 236 HIS A CA 1
ATOM 1911 C C . HIS A 1 236 ? 2.807 -14.567 34.414 1.00 35.59 236 HIS A C 1
ATOM 1913 O O . HIS A 1 236 ? 3.335 -15.656 34.221 1.00 35.59 236 HIS A O 1
ATOM 1919 N N . ASN A 1 237 ? 2.550 -13.712 33.415 1.00 40.75 237 ASN A N 1
ATOM 1920 C CA . ASN A 1 237 ? 2.898 -13.942 32.002 1.00 40.75 237 ASN A CA 1
ATOM 1921 C C . ASN A 1 237 ? 4.142 -13.152 31.542 1.00 40.75 237 ASN A C 1
ATOM 1923 O O . ASN A 1 237 ? 4.448 -13.131 30.351 1.00 40.75 237 ASN A O 1
ATOM 1927 N N . ALA A 1 238 ? 4.828 -12.470 32.464 1.00 41.16 238 ALA A N 1
ATOM 1928 C CA . ALA A 1 238 ? 6.038 -11.686 32.206 1.00 41.16 238 ALA A CA 1
ATOM 1929 C C . ALA A 1 238 ? 7.282 -12.231 32.942 1.00 41.16 238 ALA A C 1
ATOM 1931 O O . ALA A 1 238 ? 8.290 -11.527 33.022 1.00 41.16 238 ALA A O 1
ATOM 1932 N N . ALA A 1 239 ? 7.203 -13.454 33.477 1.00 35.84 239 ALA A N 1
ATOM 1933 C CA . ALA A 1 239 ? 8.305 -14.189 34.098 1.00 35.84 239 ALA A CA 1
ATOM 1934 C C . ALA A 1 239 ? 8.604 -15.463 33.304 1.00 35.84 239 ALA A C 1
ATOM 1936 O O . ALA A 1 239 ? 7.625 -16.106 32.858 1.00 35.84 239 ALA A O 1
#

Secondary structure (DSSP, 8-state):
---HHHHHHIIIIIITHHHHHHHHH--SS-HHHHHH-THHHHHHHTT-S--HHHHHHHHHHHHHHHHHHHHHHHHHTBTB---HHHHHHHHHHHHHHHHHHHHHHH-SS--HHHHHHHHHHHHHHHHHHHHHHHH-SSSSTT---TTHHHHHHH-HHHHHHHHHHHHHHHHHHHHHHHHHHHHS--HHHHHHHHHTS-HHHHHHHHHHHHHHHHHHHH-HHHHHHHHHHHHHHHHHT--